Protein AF-A0AAN8M5K4-F1 (afdb_monomer)

Solvent-accessible surface area (backbone atoms only — not comparable to full-atom values): 14329 Å² total; per-residue (Å²): 143,81,85,79,82,79,80,82,79,87,78,84,84,83,78,88,73,85,78,83,78,88,77,76,94,71,88,79,76,88,76,85,74,83,75,76,79,80,74,77,74,78,72,74,84,74,79,72,77,77,83,71,78,80,74,86,64,84,78,75,85,53,80,65,65,63,52,57,58,62,68,70,51,86,75,81,79,60,97,80,73,71,79,94,66,76,87,80,66,75,55,76,84,70,57,82,75,74,76,78,82,82,70,53,70,66,59,54,52,50,57,47,52,54,50,50,54,52,49,53,52,57,47,50,60,51,50,54,55,48,51,56,51,50,52,54,47,52,53,49,53,50,50,50,51,52,46,54,50,48,49,57,57,68,62,60,69,83,80,79,83,53,70,67,58,67,73,72,49,58,74,76,58,58,74,73,60,77,94,70,95,56,62,71,64,56,65,71,67,57,77,83,69,79,78,72,77,75,79,83,80,85,89,87,131

Structure (mmCIF, N/CA/C/O backbone):
data_AF-A0AAN8M5K4-F1
#
_entry.id   AF-A0AAN8M5K4-F1
#
loop_
_atom_site.group_PDB
_atom_site.id
_atom_site.type_symbol
_atom_site.label_atom_id
_atom_site.label_alt_id
_atom_site.label_comp_id
_atom_site.label_asym_id
_atom_site.label_entity_id
_atom_site.label_seq_id
_atom_site.pdbx_PDB_ins_code
_atom_site.Cartn_x
_atom_site.Cartn_y
_atom_site.Cartn_z
_atom_site.occupancy
_atom_site.B_iso_or_equiv
_atom_site.auth_seq_id
_atom_site.auth_comp_id
_atom_site.auth_asym_id
_atom_site.auth_atom_id
_atom_site.pdbx_PDB_model_num
ATOM 1 N N . MET A 1 1 ? 40.111 -10.362 54.292 1.00 48.84 1 MET A N 1
ATOM 2 C CA . MET A 1 1 ? 40.137 -8.969 53.795 1.00 48.84 1 MET A CA 1
ATOM 3 C C . MET A 1 1 ? 40.563 -9.001 52.331 1.00 48.84 1 MET A C 1
ATOM 5 O O . MET A 1 1 ? 41.749 -8.963 52.048 1.00 48.84 1 MET A O 1
ATOM 9 N N . HIS A 1 2 ? 39.618 -9.208 51.413 1.00 49.00 2 HIS A N 1
ATOM 10 C CA . HIS A 1 2 ? 39.874 -9.267 49.970 1.00 49.00 2 HIS A CA 1
ATOM 11 C C . HIS A 1 2 ? 38.943 -8.242 49.320 1.00 49.00 2 HIS A C 1
ATOM 13 O O . HIS A 1 2 ? 37.745 -8.483 49.186 1.00 49.00 2 HIS A O 1
ATOM 19 N N . TRP A 1 3 ? 39.479 -7.062 49.016 1.00 48.56 3 TRP A N 1
ATOM 20 C CA . TRP A 1 3 ? 38.767 -6.020 48.286 1.00 48.56 3 TRP A CA 1
ATOM 21 C C . TRP A 1 3 ? 38.809 -6.375 46.798 1.00 48.56 3 TRP A C 1
ATOM 23 O O . TRP A 1 3 ? 39.866 -6.315 46.178 1.00 48.56 3 TRP A O 1
ATOM 33 N N . GLN A 1 4 ? 37.675 -6.790 46.229 1.00 60.62 4 GLN A N 1
ATOM 34 C CA . GLN A 1 4 ? 37.541 -6.922 44.779 1.00 60.62 4 GLN A CA 1
ATOM 35 C C . GLN A 1 4 ? 37.473 -5.523 44.157 1.00 60.62 4 GLN A C 1
ATOM 37 O O . GLN A 1 4 ? 36.561 -4.749 44.447 1.00 60.62 4 GLN A O 1
ATOM 42 N N . GLN A 1 5 ? 38.449 -5.214 43.299 1.00 62.31 5 GLN A N 1
ATOM 43 C CA . GLN A 1 5 ? 38.445 -4.060 42.403 1.00 62.31 5 GLN A CA 1
ATOM 44 C C . GLN A 1 5 ? 37.151 -4.047 41.566 1.00 62.31 5 GLN A C 1
ATOM 46 O O . GLN A 1 5 ? 36.919 -4.931 40.739 1.00 62.31 5 GLN A O 1
ATOM 51 N N . LEU A 1 6 ? 36.319 -3.022 41.754 1.00 63.03 6 LEU A N 1
ATOM 52 C CA . LEU A 1 6 ? 35.220 -2.699 40.844 1.00 63.03 6 LEU A CA 1
ATOM 53 C C . LEU A 1 6 ? 35.811 -2.229 39.505 1.00 63.03 6 LEU A C 1
ATOM 55 O O . LEU A 1 6 ? 36.673 -1.350 39.477 1.00 63.03 6 LEU A O 1
ATOM 59 N N . ARG A 1 7 ? 35.362 -2.821 38.391 1.00 71.25 7 ARG A N 1
ATOM 60 C CA . ARG A 1 7 ? 35.755 -2.377 37.044 1.00 71.25 7 ARG A CA 1
ATOM 61 C C . ARG A 1 7 ? 35.167 -0.985 36.756 1.00 71.25 7 ARG A C 1
ATOM 63 O O . ARG A 1 7 ? 33.997 -0.773 37.078 1.00 71.25 7 ARG A O 1
ATOM 70 N N . PRO A 1 8 ? 35.907 -0.072 36.105 1.00 67.50 8 PRO A N 1
ATOM 71 C CA . PRO A 1 8 ? 35.358 1.208 35.666 1.00 67.50 8 PRO A CA 1
ATOM 72 C C . PRO A 1 8 ? 34.309 1.019 34.559 1.00 67.50 8 PRO A C 1
ATOM 74 O O . PRO A 1 8 ? 34.497 0.206 33.650 1.00 67.50 8 PRO A O 1
ATOM 77 N N . CYS A 1 9 ? 33.212 1.777 34.633 1.00 66.94 9 CYS A N 1
ATOM 78 C CA . CYS A 1 9 ? 32.200 1.872 33.578 1.00 66.94 9 CYS A CA 1
ATOM 79 C C . CYS A 1 9 ? 32.806 2.416 32.269 1.00 66.94 9 CYS A C 1
ATOM 81 O O . CYS A 1 9 ? 33.633 3.326 32.329 1.00 66.94 9 CYS A O 1
ATOM 83 N N . PRO A 1 10 ? 32.377 1.936 31.087 1.00 66.81 10 PRO A N 1
ATOM 84 C CA . PRO A 1 10 ? 32.772 2.544 29.821 1.00 66.81 10 PRO A CA 1
ATOM 85 C C . PRO A 1 10 ? 32.087 3.906 29.632 1.00 66.81 10 PRO A C 1
ATOM 87 O O . PRO A 1 10 ? 30.874 4.035 29.815 1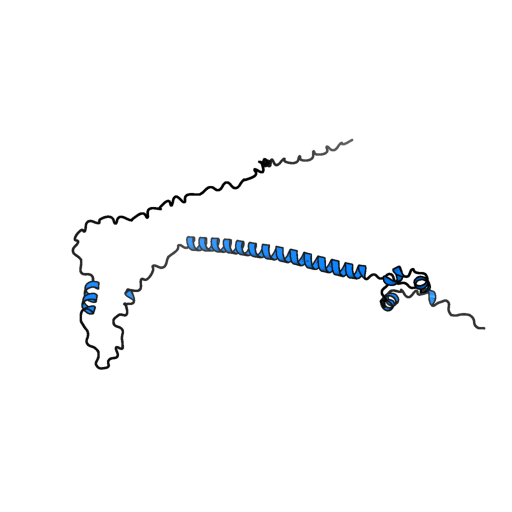.00 66.81 10 PRO A O 1
ATOM 90 N N . GLU A 1 11 ? 32.874 4.918 29.266 1.00 73.06 11 GLU A N 1
ATOM 91 C CA . GLU A 1 11 ? 32.392 6.271 28.978 1.00 73.06 11 GLU A CA 1
ATOM 92 C C . GLU A 1 11 ? 31.544 6.335 27.692 1.00 73.06 11 GLU A C 1
ATOM 94 O O . GLU A 1 11 ? 31.801 5.596 26.736 1.00 73.06 11 GLU A O 1
ATOM 99 N N . PRO A 1 12 ? 30.545 7.235 27.625 1.00 63.69 12 PRO A N 1
ATOM 100 C CA . PRO A 1 12 ? 29.750 7.439 26.423 1.00 63.69 12 PRO A CA 1
ATOM 101 C C . PRO A 1 12 ? 30.540 8.188 25.338 1.00 63.69 12 PRO A C 1
ATOM 103 O O . PRO A 1 12 ? 31.057 9.286 25.551 1.00 63.69 12 PRO A O 1
ATOM 106 N N . VAL A 1 13 ? 30.573 7.601 24.140 1.00 66.06 13 VAL A N 1
ATOM 107 C CA . VAL A 1 13 ? 31.146 8.189 22.923 1.00 66.06 13 VAL A CA 1
ATOM 108 C C . VAL A 1 13 ? 30.325 9.418 22.518 1.00 66.06 13 VAL A C 1
ATOM 110 O O . VAL A 1 13 ? 29.136 9.310 22.216 1.00 66.06 13 VAL A O 1
ATOM 113 N N . LYS A 1 14 ? 30.957 10.595 22.516 1.00 52.19 14 LYS A N 1
ATOM 114 C CA . LYS A 1 14 ? 30.367 11.853 22.042 1.00 52.19 14 LYS A CA 1
ATOM 115 C C . LYS A 1 14 ? 30.304 11.826 20.513 1.00 52.19 14 LYS A C 1
ATOM 117 O O . LYS A 1 14 ? 31.335 11.804 19.851 1.00 52.19 14 LYS A O 1
ATOM 122 N N . SER A 1 15 ? 29.098 11.794 19.953 1.00 49.00 15 SER A N 1
ATOM 123 C CA . SER A 1 15 ? 28.865 12.033 18.529 1.00 49.00 15 SER A CA 1
ATOM 124 C C . SER A 1 15 ? 28.723 13.536 18.292 1.00 49.00 15 SER A C 1
ATOM 126 O O . SER A 1 15 ? 27.709 14.127 18.668 1.00 49.00 15 SER A O 1
ATOM 128 N N . ASP A 1 16 ? 29.727 14.146 17.669 1.00 47.78 16 ASP A N 1
ATOM 129 C CA . ASP A 1 16 ? 29.679 15.537 17.224 1.00 47.78 16 ASP A CA 1
ATOM 130 C C . ASP A 1 16 ? 28.768 15.658 15.993 1.00 47.78 16 ASP A C 1
ATOM 132 O O . ASP A 1 16 ? 29.161 15.377 14.861 1.00 47.78 16 ASP A O 1
ATOM 136 N N . THR A 1 17 ? 27.520 16.075 16.203 1.00 61.78 17 THR A N 1
ATOM 137 C CA . THR A 1 17 ? 26.676 16.616 15.131 1.00 61.78 17 THR A CA 1
ATOM 138 C C . THR A 1 17 ? 26.880 18.130 15.068 1.00 61.78 17 THR A C 1
ATOM 140 O O . THR A 1 17 ? 26.622 18.799 16.074 1.00 61.78 17 THR A O 1
ATOM 143 N N . PRO A 1 18 ? 27.297 18.718 13.932 1.00 56.28 18 PRO A N 1
ATOM 144 C CA . PRO A 1 18 ? 27.331 20.166 13.808 1.00 56.28 18 PRO A CA 1
ATO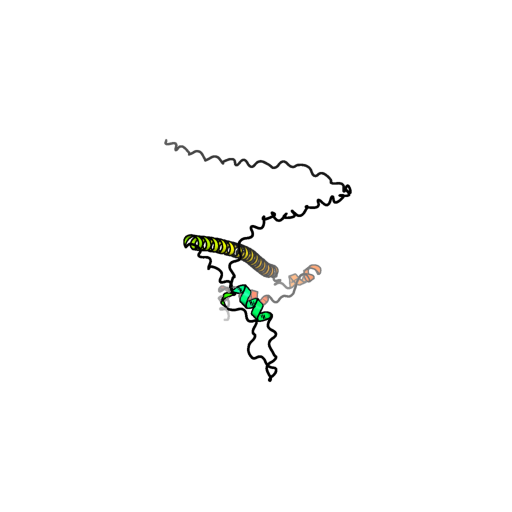M 145 C C . PRO A 1 18 ? 25.900 20.720 13.790 1.00 56.28 18 PRO A C 1
ATOM 147 O O . PRO A 1 18 ? 25.097 20.413 12.913 1.00 56.28 18 PRO A O 1
ATOM 150 N N . VAL A 1 19 ? 25.609 21.542 14.796 1.00 51.19 19 VAL A N 1
ATOM 151 C CA . VAL A 1 19 ? 24.419 22.387 14.923 1.00 51.19 19 VAL A CA 1
ATOM 152 C C . VAL A 1 19 ? 24.317 23.305 13.700 1.00 51.19 19 VAL A C 1
ATOM 154 O O . VAL A 1 19 ? 25.179 24.162 13.486 1.00 51.19 19 VAL A O 1
ATOM 157 N N . GLU A 1 20 ? 23.257 23.135 12.904 1.00 46.03 20 GLU A N 1
ATOM 158 C CA . GLU A 1 20 ? 22.861 24.105 11.882 1.00 46.03 20 GLU A CA 1
ATOM 159 C C . GLU A 1 20 ? 22.528 25.437 12.558 1.00 46.03 20 GLU A C 1
ATOM 161 O O . GLU A 1 20 ? 21.633 25.550 13.397 1.00 46.03 20 GLU A O 1
ATOM 166 N N . LYS A 1 21 ? 23.292 26.463 12.188 1.00 52.03 21 LYS A N 1
ATOM 167 C CA . LYS A 1 21 ? 23.077 27.837 12.618 1.00 52.03 21 LYS A CA 1
ATOM 168 C C . LYS A 1 21 ? 21.831 28.374 11.923 1.00 52.03 21 LYS A C 1
ATOM 170 O O . LYS A 1 21 ? 21.792 28.501 10.703 1.00 52.03 21 LYS A O 1
ATOM 175 N N . SER A 1 22 ? 20.845 28.738 12.733 1.00 55.06 22 SER A N 1
ATOM 176 C CA . SER A 1 22 ? 19.714 29.577 12.361 1.00 55.06 22 SER A CA 1
ATOM 177 C C . SER A 1 22 ? 20.188 30.854 11.662 1.00 55.06 22 SER A C 1
ATOM 179 O O . SER A 1 22 ? 20.896 31.662 12.268 1.00 55.06 22 SER A O 1
ATOM 181 N N . LEU A 1 23 ? 19.749 31.072 10.425 1.00 52.16 23 LEU A N 1
ATOM 182 C CA . LEU A 1 23 ? 19.822 32.372 9.769 1.00 52.16 23 LEU A CA 1
ATOM 183 C C . LEU A 1 23 ? 18.408 32.835 9.414 1.00 52.16 23 LEU A C 1
ATOM 185 O O . LEU A 1 23 ? 17.763 32.295 8.525 1.00 52.16 23 LEU A O 1
ATOM 189 N N . GLY A 1 24 ? 17.960 33.828 10.184 1.00 42.81 24 GLY A N 1
ATOM 190 C CA . GLY A 1 24 ? 17.176 34.983 9.753 1.00 42.81 24 GLY A CA 1
ATOM 191 C C . GLY A 1 24 ? 16.014 34.769 8.786 1.00 42.81 24 GLY A C 1
ATOM 192 O O . GLY A 1 24 ? 16.191 34.724 7.573 1.00 42.81 24 GLY A O 1
ATOM 193 N N . THR A 1 25 ? 14.801 34.845 9.328 1.00 57.94 25 THR A N 1
ATOM 194 C CA . THR A 1 25 ? 13.600 35.246 8.591 1.00 57.94 25 THR A CA 1
ATOM 195 C C . THR A 1 25 ? 13.796 36.666 8.047 1.00 57.94 25 THR A C 1
ATOM 197 O O . THR A 1 25 ? 13.695 37.639 8.792 1.00 57.94 25 THR A O 1
ATOM 200 N N . VAL A 1 26 ? 14.080 36.798 6.751 1.00 50.44 26 VAL A N 1
ATOM 201 C CA . VAL A 1 26 ? 14.049 38.084 6.043 1.00 50.44 26 VAL A CA 1
ATOM 202 C C . VAL A 1 26 ? 12.682 38.226 5.378 1.00 50.44 26 VAL A C 1
ATOM 204 O O . VAL A 1 26 ? 12.307 37.429 4.519 1.00 50.44 26 VAL A O 1
ATOM 207 N N . LEU A 1 27 ? 11.931 39.245 5.803 1.00 55.53 27 LEU A N 1
ATOM 208 C CA . LEU A 1 27 ? 10.712 39.722 5.152 1.00 55.53 27 LEU A CA 1
ATOM 209 C C . LEU A 1 27 ? 11.010 40.036 3.675 1.00 55.53 27 LEU A C 1
ATOM 211 O O . LEU A 1 27 ? 11.741 40.977 3.371 1.00 55.53 27 LEU A O 1
ATOM 215 N N . PHE A 1 28 ? 10.425 39.270 2.756 1.00 38.38 28 PHE A N 1
ATOM 216 C CA . PHE A 1 28 ? 10.506 39.539 1.323 1.00 38.38 28 PHE A CA 1
ATOM 217 C C . PHE A 1 28 ? 9.343 40.452 0.917 1.00 38.38 28 PHE A C 1
ATOM 219 O O . PHE A 1 28 ? 8.201 40.006 0.797 1.00 38.38 28 PHE A O 1
ATOM 226 N N . GLN A 1 29 ? 9.621 41.746 0.734 1.00 58.06 29 GLN A N 1
ATOM 227 C CA . GLN A 1 29 ? 8.707 42.644 0.025 1.00 58.06 29 GLN A CA 1
ATOM 228 C C . GLN A 1 29 ? 8.654 42.260 -1.468 1.00 58.06 29 GLN A C 1
ATOM 230 O O . GLN A 1 29 ? 9.697 41.968 -2.059 1.00 58.06 29 GLN A O 1
ATOM 235 N N . PRO A 1 30 ? 7.472 42.278 -2.114 1.00 51.09 30 PRO A N 1
ATOM 236 C CA . PRO A 1 30 ? 7.331 41.923 -3.520 1.00 51.09 30 PRO A CA 1
ATOM 237 C C . PRO A 1 30 ? 7.707 43.106 -4.424 1.00 51.09 30 PRO A C 1
ATOM 239 O O . PRO A 1 30 ? 6.854 43.859 -4.896 1.00 51.09 30 PRO A O 1
ATOM 242 N N . CYS A 1 31 ? 8.998 43.253 -4.713 1.00 39.41 31 CYS A N 1
ATOM 243 C CA . CYS A 1 31 ? 9.461 44.140 -5.776 1.00 39.41 31 CYS A CA 1
ATOM 244 C C . CYS A 1 31 ? 9.166 43.486 -7.132 1.00 39.41 31 CYS A C 1
ATOM 246 O O . CYS A 1 31 ? 9.714 42.435 -7.469 1.00 39.41 31 CYS A O 1
ATOM 248 N N . HIS A 1 32 ? 8.281 44.108 -7.908 1.00 49.47 32 HIS A N 1
ATOM 249 C CA . HIS A 1 32 ? 7.989 43.733 -9.286 1.00 49.47 32 HIS A CA 1
ATOM 250 C C . HIS A 1 32 ? 9.243 43.910 -10.152 1.00 49.47 32 HIS A C 1
ATOM 252 O O . HIS A 1 32 ? 9.532 44.997 -10.646 1.00 49.47 32 HIS A O 1
ATOM 258 N N . ILE A 1 33 ? 9.986 42.823 -10.353 1.00 42.91 33 ILE A N 1
ATOM 259 C CA . ILE A 1 33 ? 11.021 42.749 -11.379 1.00 42.91 33 ILE A CA 1
ATOM 260 C C . ILE A 1 33 ? 10.330 42.337 -12.674 1.00 42.91 33 ILE A C 1
ATOM 262 O O . ILE A 1 33 ? 9.945 41.184 -12.869 1.00 42.91 33 ILE A O 1
ATOM 266 N N . ILE A 1 34 ? 10.175 43.304 -13.575 1.00 51.75 34 ILE A N 1
ATOM 267 C CA . ILE A 1 34 ? 9.824 43.055 -14.969 1.00 51.75 34 ILE A CA 1
ATOM 268 C C . ILE A 1 34 ? 11.010 42.307 -15.583 1.00 51.75 34 ILE A C 1
ATOM 270 O O . ILE A 1 34 ? 11.992 42.903 -16.027 1.00 51.75 34 ILE A O 1
ATOM 274 N N . VAL A 1 35 ? 10.947 40.975 -15.579 1.00 44.44 35 VAL A N 1
ATOM 275 C CA . VAL A 1 35 ? 11.906 40.144 -16.305 1.00 44.44 35 VAL A CA 1
ATOM 276 C C . VAL A 1 35 ? 11.613 40.338 -17.786 1.00 44.44 35 VAL A C 1
ATOM 278 O O . VAL A 1 35 ? 10.743 39.687 -18.367 1.00 44.44 35 VAL A O 1
ATOM 281 N N . THR A 1 36 ? 12.348 41.249 -18.423 1.00 52.47 36 THR A N 1
ATOM 282 C CA . THR A 1 36 ? 12.464 41.231 -19.878 1.00 52.47 36 THR A CA 1
ATOM 283 C C . THR A 1 36 ? 13.058 39.879 -20.248 1.00 52.47 36 THR A C 1
ATOM 285 O O . THR A 1 36 ? 14.218 39.563 -19.987 1.00 52.47 36 THR A O 1
ATOM 288 N N . ARG A 1 37 ? 12.199 39.021 -20.797 1.00 45.09 37 ARG A N 1
ATOM 289 C CA . ARG A 1 37 ? 12.525 37.683 -21.268 1.00 45.09 37 ARG A CA 1
ATOM 290 C C . ARG A 1 37 ? 13.491 37.829 -22.442 1.00 45.09 37 ARG A C 1
ATOM 292 O O . ARG A 1 37 ? 13.073 37.825 -23.599 1.00 45.09 37 ARG A O 1
ATOM 299 N N . ARG A 1 38 ? 14.791 37.984 -22.162 1.00 52.69 38 ARG A N 1
ATOM 300 C CA . ARG A 1 38 ? 15.851 37.828 -23.161 1.00 52.69 38 ARG A CA 1
ATOM 301 C C . ARG A 1 38 ? 15.798 36.380 -23.619 1.00 52.69 38 ARG A C 1
ATOM 303 O O . ARG A 1 38 ? 16.352 35.479 -23.002 1.00 52.69 38 ARG A O 1
ATOM 310 N N . LYS A 1 39 ? 15.033 36.173 -24.686 1.00 52.84 39 LYS A N 1
ATOM 311 C CA . LYS A 1 39 ? 14.924 34.939 -25.447 1.00 52.84 39 LYS A CA 1
ATOM 312 C C . LYS A 1 39 ? 16.319 34.644 -25.983 1.00 52.84 39 LYS A C 1
ATOM 314 O O . LYS A 1 39 ? 16.691 35.138 -27.044 1.00 52.84 39 LYS A O 1
ATOM 319 N N . THR A 1 40 ? 17.104 33.882 -25.230 1.00 53.53 40 THR A N 1
ATOM 320 C CA . THR A 1 40 ? 18.297 33.230 -25.750 1.00 53.53 40 THR A CA 1
ATOM 321 C C . THR A 1 40 ? 17.810 32.311 -26.864 1.00 53.53 40 THR A C 1
ATOM 323 O O . THR A 1 40 ? 17.244 31.243 -26.641 1.00 53.53 40 THR A O 1
ATOM 326 N N . ARG A 1 41 ? 17.911 32.796 -28.108 1.00 52.69 41 ARG A N 1
ATOM 327 C CA . ARG A 1 41 ? 17.764 31.951 -29.287 1.00 52.69 41 ARG A CA 1
ATOM 328 C C . ARG A 1 41 ? 18.913 30.959 -29.203 1.00 52.69 41 ARG A C 1
ATOM 330 O O . ARG A 1 41 ? 20.045 31.307 -29.518 1.00 52.69 41 ARG A O 1
ATOM 337 N N . LEU A 1 42 ? 18.622 29.744 -28.751 1.00 53.84 42 LEU A N 1
ATOM 338 C CA . LEU A 1 42 ? 19.441 28.592 -29.089 1.00 53.84 42 LEU A CA 1
ATOM 339 C C . LEU A 1 42 ? 19.470 28.557 -30.615 1.00 53.84 42 LEU A C 1
ATOM 341 O O . LEU A 1 42 ? 18.460 28.269 -31.259 1.00 53.84 42 LEU A O 1
ATOM 345 N N . VAL A 1 43 ? 20.590 28.993 -31.187 1.00 61.06 43 VAL A N 1
ATOM 346 C CA . VAL A 1 43 ? 20.827 28.908 -32.621 1.00 61.06 43 VAL A CA 1
ATOM 347 C C . VAL A 1 43 ? 20.843 27.413 -32.927 1.00 61.06 43 VAL A C 1
ATOM 349 O O . VAL A 1 43 ? 21.674 26.703 -32.356 1.00 61.06 43 VAL A O 1
ATOM 352 N N . PRO A 1 44 ? 19.914 26.892 -33.745 1.00 52.59 44 PRO A N 1
ATOM 353 C CA . PRO A 1 44 ? 19.986 25.499 -34.132 1.00 52.59 44 PRO A CA 1
ATOM 354 C C . PRO A 1 44 ? 21.312 25.320 -34.863 1.00 52.59 44 PRO A C 1
ATOM 356 O O . PRO A 1 44 ? 21.597 26.046 -35.818 1.00 52.59 44 PRO A O 1
ATOM 359 N N . TYR A 1 45 ? 22.139 24.395 -34.379 1.00 55.09 45 TYR A N 1
ATOM 360 C CA . TYR A 1 45 ? 23.355 23.975 -35.059 1.00 55.09 45 TYR A CA 1
ATOM 361 C C . TYR A 1 45 ? 22.942 23.467 -36.445 1.00 55.09 45 TYR A C 1
ATOM 363 O O . TYR A 1 45 ? 22.469 22.341 -36.602 1.00 55.09 45 TYR A O 1
ATOM 371 N N . GLN A 1 46 ? 23.019 24.344 -37.447 1.00 57.81 46 GLN A N 1
ATOM 372 C CA . GLN A 1 46 ? 22.843 23.959 -38.833 1.00 57.81 46 GLN A CA 1
ATOM 373 C C . GLN A 1 46 ? 24.044 23.097 -39.177 1.00 57.81 46 GLN A C 1
ATOM 375 O O . GLN A 1 46 ? 25.161 23.589 -39.341 1.00 57.81 46 GLN A O 1
ATOM 380 N N . TRP A 1 47 ? 23.798 21.796 -39.269 1.00 48.88 47 TRP A N 1
ATOM 381 C CA . TRP A 1 47 ? 24.699 20.864 -39.912 1.00 48.88 47 TRP A CA 1
ATOM 382 C C . TRP A 1 47 ? 24.966 21.383 -41.324 1.00 48.88 47 TRP A C 1
ATOM 384 O O . TRP A 1 47 ? 24.124 21.253 -42.210 1.00 48.88 47 TRP A O 1
ATOM 394 N N . ARG A 1 48 ? 26.125 22.016 -41.535 1.00 56.53 48 ARG A N 1
ATOM 395 C CA . ARG A 1 48 ? 26.632 22.239 -42.886 1.00 56.53 48 ARG A CA 1
ATOM 396 C C . ARG A 1 48 ? 26.971 20.852 -43.428 1.00 56.53 48 ARG A C 1
ATOM 398 O O . ARG A 1 48 ? 27.848 20.203 -42.855 1.00 56.53 48 ARG A O 1
ATOM 405 N N . PRO A 1 49 ? 26.300 20.365 -44.483 1.00 50.62 49 PRO A N 1
ATOM 406 C CA . PRO A 1 49 ? 26.724 19.131 -45.109 1.00 50.62 49 PRO A CA 1
ATOM 407 C C . PRO A 1 49 ? 28.139 19.359 -45.640 1.00 50.62 49 PRO A C 1
ATOM 409 O O . PRO A 1 49 ? 28.395 20.294 -46.403 1.00 50.62 49 PRO A O 1
ATOM 412 N N . PHE A 1 50 ? 29.070 18.534 -45.174 1.00 48.56 50 PHE A N 1
ATOM 413 C CA . PHE A 1 50 ? 30.423 18.463 -45.701 1.00 48.56 50 PHE A CA 1
ATOM 414 C C . PHE A 1 50 ? 30.305 18.285 -47.222 1.00 48.56 50 PHE A C 1
ATOM 416 O O . PHE A 1 50 ? 29.669 17.331 -47.674 1.00 48.56 50 PHE A O 1
ATOM 423 N N . ARG A 1 51 ? 30.837 19.223 -48.025 1.00 52.03 51 ARG A N 1
ATOM 424 C CA . ARG A 1 51 ? 30.884 19.063 -49.486 1.00 52.03 51 ARG A CA 1
ATOM 425 C C . ARG A 1 51 ? 31.777 17.866 -49.778 1.00 52.03 51 ARG A C 1
ATOM 427 O O . ARG A 1 51 ? 32.994 17.991 -49.841 1.00 52.03 51 ARG A O 1
ATOM 434 N N . THR A 1 52 ? 31.178 16.699 -49.958 1.00 54.81 52 THR A N 1
ATOM 435 C CA . THR A 1 52 ? 31.868 15.570 -50.564 1.00 54.81 52 THR A CA 1
ATOM 436 C C . THR A 1 52 ? 32.126 15.945 -52.016 1.00 54.81 52 THR A C 1
ATOM 438 O O . THR A 1 52 ? 31.181 16.071 -52.797 1.00 54.81 52 THR A O 1
ATOM 441 N N . ALA A 1 53 ? 33.391 16.160 -52.372 1.00 56.50 53 ALA A N 1
ATOM 442 C CA . ALA A 1 53 ? 33.805 16.194 -53.765 1.00 56.50 53 ALA A CA 1
ATOM 443 C C . ALA A 1 53 ? 33.284 14.915 -54.437 1.00 56.50 53 ALA A C 1
ATOM 445 O O . ALA A 1 53 ? 33.585 13.804 -53.991 1.00 56.50 53 ALA A O 1
ATOM 446 N N . GLN A 1 54 ? 32.434 15.068 -55.454 1.00 53.50 54 GLN A N 1
ATOM 447 C CA . GLN A 1 54 ? 31.937 13.933 -56.217 1.00 53.50 54 GLN A CA 1
ATOM 448 C C . GLN A 1 54 ? 33.096 13.352 -57.021 1.00 53.50 54 GLN A C 1
ATOM 450 O O . GLN A 1 54 ? 33.442 13.832 -58.096 1.00 53.50 54 GLN A O 1
ATOM 455 N N . ILE A 1 55 ? 33.708 12.301 -56.486 1.00 50.06 55 ILE A N 1
ATOM 456 C CA . ILE A 1 55 ? 34.515 11.401 -57.295 1.00 50.06 55 ILE A CA 1
ATOM 457 C C . ILE A 1 55 ? 33.521 10.689 -58.214 1.00 50.06 55 ILE A C 1
ATOM 459 O O . ILE A 1 55 ? 32.746 9.849 -57.750 1.00 50.06 55 ILE A O 1
ATOM 463 N N . ASN A 1 56 ? 33.534 11.035 -59.503 1.00 61.09 56 ASN A N 1
ATOM 464 C CA . ASN A 1 56 ? 32.858 10.287 -60.560 1.00 61.09 56 ASN A CA 1
ATOM 465 C C . ASN A 1 56 ? 33.471 8.884 -60.639 1.00 61.09 56 ASN A C 1
ATOM 467 O O . ASN A 1 56 ? 34.369 8.613 -61.431 1.00 61.09 56 ASN A O 1
ATOM 471 N N . ARG A 1 57 ? 33.019 7.982 -59.766 1.00 56.25 57 ARG A N 1
ATOM 472 C CA . ARG A 1 57 ? 33.307 6.556 -59.887 1.00 56.25 57 ARG A CA 1
ATOM 473 C C . ARG A 1 57 ? 32.307 5.979 -60.886 1.00 56.25 57 ARG A C 1
ATOM 475 O O . ARG A 1 57 ? 31.107 6.193 -60.700 1.00 56.25 57 ARG A O 1
ATOM 482 N N . PRO A 1 58 ? 32.751 5.251 -61.924 1.00 52.72 58 PRO A N 1
ATOM 483 C CA . PRO A 1 58 ? 31.835 4.636 -62.871 1.00 52.72 58 PRO A CA 1
ATOM 484 C C . PRO A 1 58 ? 30.883 3.707 -62.113 1.00 52.72 58 PRO A C 1
ATOM 486 O O . PRO A 1 58 ? 31.296 2.768 -61.428 1.00 52.72 58 PRO A O 1
ATOM 489 N N . LYS A 1 59 ? 29.590 4.018 -62.196 1.00 50.50 59 LYS A N 1
ATOM 490 C CA . LYS A 1 59 ? 28.519 3.280 -61.534 1.00 50.50 59 LYS A CA 1
ATOM 491 C C . LYS A 1 59 ? 28.475 1.874 -62.141 1.00 50.50 59 LYS A C 1
ATOM 493 O O . LYS A 1 59 ? 28.034 1.692 -63.274 1.00 50.50 59 LYS A O 1
ATOM 498 N N . LYS A 1 60 ? 28.946 0.859 -61.409 1.00 54.88 60 LYS A N 1
ATOM 499 C CA . LYS A 1 60 ? 28.663 -0.541 -61.758 1.00 54.88 60 LYS A CA 1
ATOM 500 C C . LYS A 1 60 ? 27.147 -0.708 -61.680 1.00 54.88 60 LYS A C 1
ATOM 502 O O . LYS A 1 60 ? 26.584 -0.566 -60.599 1.00 54.88 60 LYS A O 1
ATOM 507 N N . ARG A 1 61 ? 26.509 -0.960 -62.827 1.00 48.78 61 ARG A N 1
ATOM 508 C CA . ARG A 1 61 ? 25.056 -1.136 -62.985 1.00 48.78 61 ARG A CA 1
ATOM 509 C C . ARG A 1 61 ? 24.535 -2.086 -61.905 1.00 48.78 61 ARG A C 1
ATOM 511 O O . ARG A 1 61 ? 24.756 -3.294 -61.979 1.00 48.78 61 ARG A O 1
ATOM 518 N N . THR A 1 62 ? 23.876 -1.553 -60.881 1.00 52.34 62 THR A N 1
ATOM 519 C CA . THR A 1 62 ? 23.193 -2.380 -59.889 1.00 52.34 62 THR A CA 1
ATOM 520 C C . THR A 1 62 ? 21.863 -2.829 -60.480 1.00 52.34 62 THR A C 1
ATOM 522 O O . THR A 1 62 ? 21.162 -2.067 -61.145 1.00 52.34 62 THR A O 1
ATOM 525 N N . ARG A 1 63 ? 21.483 -4.083 -60.218 1.00 52.00 63 ARG A N 1
ATOM 526 C CA . ARG A 1 63 ? 20.230 -4.728 -60.667 1.00 52.00 63 ARG A CA 1
ATOM 527 C C . ARG A 1 63 ? 18.942 -3.970 -60.273 1.00 52.00 63 ARG A C 1
ATOM 529 O O . ARG A 1 63 ? 17.855 -4.358 -60.678 1.00 52.00 63 ARG A O 1
ATOM 536 N N . SER A 1 64 ? 19.046 -2.900 -59.487 1.00 52.34 64 SER A N 1
ATOM 537 C CA . SER A 1 64 ? 17.959 -1.978 -59.153 1.00 52.34 64 SER A CA 1
ATOM 538 C C . SER A 1 64 ? 17.518 -1.112 -60.342 1.00 52.34 64 SER A C 1
ATOM 540 O O . SER A 1 64 ? 16.325 -0.878 -60.500 1.00 52.34 64 SER A O 1
ATOM 542 N N . GLU A 1 65 ? 18.437 -0.710 -61.229 1.00 54.84 65 GLU A N 1
ATOM 543 C CA . GLU A 1 65 ? 18.122 0.143 -62.393 1.00 54.84 65 GLU A CA 1
ATOM 544 C C . GLU A 1 65 ? 17.286 -0.597 -63.454 1.00 54.84 65 GLU A C 1
ATOM 546 O O . GLU A 1 65 ? 16.565 0.022 -64.235 1.00 54.84 65 GLU A O 1
ATOM 551 N N . SER A 1 66 ? 17.337 -1.934 -63.483 1.00 54.31 66 SER A N 1
ATOM 552 C CA . SER A 1 66 ? 16.487 -2.729 -64.375 1.00 54.31 66 SER A CA 1
ATOM 553 C C . SER A 1 66 ? 15.051 -2.875 -63.869 1.00 54.31 66 SER A C 1
ATOM 555 O O . SER A 1 66 ? 14.170 -3.135 -64.680 1.00 54.31 66 SER A O 1
ATOM 557 N N . ASN A 1 67 ? 14.787 -2.676 -62.572 1.00 56.22 67 ASN A N 1
ATOM 558 C CA . ASN A 1 67 ? 13.431 -2.758 -62.022 1.00 56.22 67 ASN A CA 1
ATOM 559 C C . ASN A 1 67 ? 12.640 -1.457 -62.238 1.00 56.22 67 ASN A C 1
ATOM 561 O O . ASN A 1 67 ? 11.453 -1.501 -62.542 1.00 56.22 67 ASN A O 1
ATOM 565 N N . GLU A 1 68 ? 13.303 -0.300 -62.169 1.00 59.00 68 GLU A N 1
ATOM 566 C CA . GLU A 1 68 ? 12.671 0.989 -62.490 1.00 59.00 68 GLU A CA 1
ATOM 567 C C . GLU A 1 68 ? 12.250 1.052 -63.964 1.00 59.00 68 GLU A C 1
ATOM 569 O O . GLU A 1 68 ? 11.139 1.476 -64.278 1.00 59.00 68 GLU A O 1
ATOM 574 N N . LYS A 1 69 ? 13.064 0.494 -64.871 1.00 57.28 69 LYS A N 1
ATOM 575 C CA . LYS A 1 69 ? 12.704 0.371 -66.293 1.00 57.28 69 LYS A CA 1
ATOM 576 C C . LYS A 1 69 ? 11.487 -0.533 -66.549 1.00 57.28 69 LYS A C 1
ATOM 578 O O . LYS A 1 69 ? 10.799 -0.320 -67.538 1.00 57.28 69 LYS A O 1
ATOM 583 N N . LEU A 1 70 ? 11.168 -1.486 -65.664 1.00 57.62 70 LEU A N 1
ATOM 584 C CA . LEU A 1 70 ? 9.947 -2.310 -65.748 1.00 57.62 70 LEU A CA 1
ATOM 585 C C . LEU A 1 70 ? 8.693 -1.594 -65.213 1.00 57.62 70 LEU A C 1
ATOM 587 O O . LEU A 1 70 ? 7.574 -2.025 -65.496 1.00 57.62 70 LEU A O 1
ATOM 591 N N . ALA A 1 71 ? 8.859 -0.513 -64.445 1.00 59.00 71 ALA A N 1
ATOM 592 C CA . ALA A 1 71 ? 7.757 0.338 -63.995 1.00 59.00 71 ALA A CA 1
ATOM 593 C C . ALA A 1 71 ? 7.350 1.378 -65.056 1.00 59.00 71 ALA A C 1
ATOM 595 O O . ALA A 1 71 ? 6.187 1.766 -65.104 1.00 59.00 71 ALA A O 1
ATOM 596 N N . LEU A 1 72 ? 8.290 1.779 -65.922 1.00 60.19 72 LEU A N 1
ATOM 597 C CA . LEU A 1 72 ? 8.077 2.710 -67.040 1.00 60.19 72 LEU A CA 1
ATOM 598 C C . LEU A 1 72 ? 7.386 2.085 -68.259 1.00 60.19 72 LEU A C 1
ATOM 600 O O . LEU A 1 72 ? 6.915 2.824 -69.116 1.00 60.19 72 LEU A O 1
ATOM 604 N N . ILE A 1 73 ? 7.317 0.754 -68.360 1.00 69.00 73 ILE A N 1
ATOM 605 C CA . ILE A 1 73 ? 6.548 0.095 -69.421 1.00 69.00 73 ILE A CA 1
ATOM 606 C C . ILE A 1 73 ? 5.064 0.185 -69.033 1.00 69.00 73 ILE A C 1
ATOM 608 O O . ILE A 1 73 ? 4.665 -0.452 -68.050 1.00 69.00 73 ILE A O 1
ATOM 612 N N . PRO A 1 74 ? 4.223 0.946 -69.760 1.00 70.31 74 PRO A N 1
ATOM 613 C CA . PRO A 1 74 ? 2.789 0.940 -69.514 1.00 70.31 74 PRO A CA 1
ATOM 614 C C . PRO A 1 74 ? 2.254 -0.457 -69.844 1.00 70.31 74 PRO A C 1
ATOM 616 O O . PRO A 1 74 ? 2.326 -0.913 -70.982 1.00 70.31 74 PRO A O 1
ATOM 619 N N . LEU A 1 75 ? 1.747 -1.172 -68.837 1.00 70.19 75 LEU A N 1
ATOM 620 C CA . LEU A 1 75 ? 1.093 -2.457 -69.073 1.00 70.19 75 LEU A CA 1
ATOM 621 C C . LEU A 1 75 ? -0.383 -2.243 -69.385 1.00 70.19 75 LEU A C 1
ATOM 623 O O . LEU A 1 75 ? -1.072 -1.487 -68.700 1.00 70.19 75 LEU A O 1
ATOM 627 N N . GLY A 1 76 ? -0.863 -2.957 -70.401 1.00 73.81 76 GLY A N 1
ATOM 628 C CA . GLY A 1 76 ? -2.277 -3.001 -70.745 1.00 73.81 76 GLY A CA 1
ATOM 629 C C . GLY A 1 76 ? -3.127 -3.568 -69.606 1.00 73.81 76 GLY A C 1
ATOM 630 O O . GLY A 1 76 ? -2.683 -4.414 -68.823 1.00 73.81 76 GLY A O 1
ATOM 631 N N . LYS A 1 77 ? -4.374 -3.103 -69.515 1.00 78.25 77 LYS A N 1
ATOM 632 C CA . LYS A 1 77 ? -5.360 -3.647 -68.576 1.00 78.25 77 LYS A CA 1
ATOM 633 C C . LYS A 1 77 ? -5.773 -5.049 -69.057 1.00 78.25 77 LYS A C 1
ATOM 635 O O . LYS A 1 77 ? -6.030 -5.213 -70.250 1.00 78.25 77 LYS A O 1
ATOM 640 N N . PRO A 1 78 ? -5.854 -6.063 -68.177 1.00 81.44 78 PRO A N 1
ATOM 641 C CA . PRO A 1 78 ? -6.348 -7.377 -68.575 1.00 81.44 78 PRO A CA 1
ATOM 642 C C . PRO A 1 78 ? -7.805 -7.279 -69.039 1.00 81.44 78 PRO A C 1
ATOM 644 O O . PRO A 1 78 ? -8.572 -6.467 -68.518 1.00 81.44 78 PRO A O 1
ATOM 647 N N . LYS A 1 79 ? -8.202 -8.150 -69.975 1.00 73.75 79 LYS A N 1
ATOM 648 C CA . LYS A 1 79 ? -9.542 -8.155 -70.594 1.00 73.75 79 LYS A CA 1
ATOM 649 C C . LYS A 1 79 ? -10.687 -8.268 -69.573 1.00 73.75 79 LYS A C 1
ATOM 651 O O . LYS A 1 79 ? -11.762 -7.736 -69.809 1.00 73.75 79 LYS A O 1
ATOM 656 N N . SER A 1 80 ? -10.444 -8.906 -68.425 1.00 77.56 80 SER A N 1
ATOM 657 C CA . SER A 1 80 ? -11.409 -9.061 -67.324 1.00 77.56 80 SER A CA 1
ATOM 658 C C . SER A 1 80 ? -11.436 -7.894 -66.325 1.00 77.56 80 SER A C 1
ATOM 660 O O . SER A 1 80 ? -12.210 -7.927 -65.371 1.00 77.56 80 SER A O 1
ATOM 662 N N . GLY A 1 81 ? -10.557 -6.895 -66.465 1.00 79.69 81 GLY A N 1
ATOM 663 C CA . GLY A 1 81 ? -10.442 -5.747 -65.556 1.00 79.69 81 GLY A CA 1
ATOM 664 C C . GLY A 1 81 ? -9.954 -6.068 -64.135 1.00 79.69 81 GLY A C 1
ATOM 665 O O . GLY A 1 81 ? -9.618 -5.147 -63.393 1.00 79.69 81 GLY A O 1
ATOM 666 N N . ARG A 1 82 ? -9.863 -7.348 -63.750 1.00 77.75 82 ARG A N 1
ATOM 667 C CA . ARG A 1 82 ? -9.471 -7.788 -62.406 1.00 77.75 82 ARG A CA 1
ATOM 668 C C . ARG A 1 82 ? -8.050 -8.350 -62.417 1.00 77.75 82 ARG A C 1
ATOM 670 O O . ARG A 1 82 ? -7.787 -9.410 -62.982 1.00 77.75 82 ARG A O 1
ATOM 677 N N . VAL A 1 83 ? -7.127 -7.630 -61.784 1.00 77.50 83 VAL A N 1
ATOM 678 C CA . VAL A 1 83 ? -5.731 -8.054 -61.615 1.00 77.50 83 VAL A CA 1
ATOM 679 C C . VAL A 1 83 ? -5.643 -8.943 -60.376 1.00 77.50 83 VAL A C 1
ATOM 681 O O . VAL A 1 83 ? -5.888 -8.489 -59.266 1.00 77.50 83 VAL A O 1
ATOM 684 N N . TRP A 1 84 ? -5.312 -10.220 -60.558 1.00 75.06 84 TRP A N 1
ATOM 685 C CA . TRP A 1 84 ? -5.294 -11.198 -59.462 1.00 75.06 84 TRP A CA 1
ATOM 686 C C . TRP A 1 84 ? -4.026 -11.162 -58.584 1.00 75.06 84 TRP A C 1
ATOM 688 O O . TRP A 1 84 ? -3.979 -11.817 -57.546 1.00 75.06 84 TRP A O 1
ATOM 698 N N . LYS A 1 85 ? -2.984 -10.425 -58.996 1.00 74.75 85 LYS A N 1
ATOM 699 C CA . LYS A 1 85 ? -1.692 -10.296 -58.298 1.00 74.75 85 LYS A CA 1
ATOM 700 C C . LYS A 1 85 ? -1.188 -8.856 -58.338 1.00 74.75 85 LYS A C 1
ATOM 702 O O . LYS A 1 85 ? -0.972 -8.312 -59.419 1.00 74.75 85 LYS A O 1
ATOM 707 N N . ASP A 1 86 ? -0.904 -8.280 -57.175 1.00 73.44 86 ASP A N 1
ATOM 708 C CA . ASP A 1 86 ? -0.290 -6.954 -57.086 1.00 73.44 86 ASP A CA 1
ATOM 709 C C . ASP A 1 86 ? 1.171 -7.005 -57.537 1.00 73.44 86 ASP A C 1
ATOM 711 O O . ASP A 1 86 ? 2.016 -7.644 -56.905 1.00 73.44 86 ASP A O 1
ATOM 715 N N . ARG A 1 87 ? 1.501 -6.282 -58.612 1.00 70.69 87 ARG A N 1
ATOM 716 C CA . ARG A 1 87 ? 2.880 -6.213 -59.125 1.00 70.69 87 ARG A CA 1
ATOM 717 C C . ARG A 1 87 ? 3.834 -5.449 -58.192 1.00 70.69 87 ARG A C 1
ATOM 719 O O . ARG A 1 87 ? 5.042 -5.605 -58.309 1.00 70.69 87 ARG A O 1
ATOM 726 N N . ASN A 1 88 ? 3.294 -4.658 -57.258 1.00 69.38 88 ASN A N 1
ATOM 727 C CA . ASN A 1 88 ? 4.040 -3.789 -56.337 1.00 69.38 88 ASN A CA 1
ATOM 728 C C . ASN A 1 88 ? 4.318 -4.419 -54.953 1.00 69.38 88 ASN A C 1
ATOM 730 O O . ASN A 1 88 ? 4.716 -3.732 -54.013 1.00 69.38 88 ASN A O 1
ATOM 734 N N . LYS A 1 89 ? 4.102 -5.727 -54.775 1.00 73.69 89 LYS A N 1
ATOM 735 C CA . LYS A 1 89 ? 4.508 -6.389 -53.529 1.00 73.69 89 LYS A CA 1
ATOM 736 C C . LYS A 1 89 ? 6.031 -6.508 -53.514 1.00 73.69 89 LYS A C 1
ATOM 738 O O . LYS A 1 89 ? 6.616 -7.254 -54.298 1.00 73.69 89 LYS A O 1
ATOM 743 N N . GLN A 1 90 ? 6.668 -5.726 -52.644 1.00 78.12 90 GLN A N 1
ATOM 744 C CA . GLN A 1 90 ? 8.111 -5.781 -52.430 1.00 78.12 90 GLN A CA 1
ATOM 745 C C . GLN A 1 90 ? 8.522 -7.220 -52.099 1.00 78.12 90 GLN A C 1
ATOM 747 O O . GLN A 1 90 ? 7.826 -7.935 -51.374 1.00 78.12 90 GLN A O 1
ATOM 752 N N . ARG A 1 91 ? 9.643 -7.672 -52.667 1.00 81.38 91 ARG A N 1
ATOM 753 C CA . ARG A 1 91 ? 10.140 -9.037 -52.440 1.00 81.38 91 ARG A CA 1
ATOM 754 C C . ARG A 1 91 ? 10.479 -9.201 -50.956 1.00 81.38 91 ARG A C 1
ATOM 756 O O . ARG A 1 91 ? 10.938 -8.254 -50.331 1.00 81.38 91 ARG A O 1
ATOM 763 N N . PHE A 1 92 ? 10.355 -10.411 -50.410 1.00 77.75 92 PHE A N 1
ATOM 764 C CA . PHE A 1 92 ? 10.745 -10.703 -49.019 1.00 77.75 92 PHE A CA 1
ATOM 765 C C . PHE A 1 92 ? 12.218 -10.352 -48.717 1.00 77.75 92 PHE A C 1
ATOM 767 O O . PHE A 1 92 ? 12.569 -10.072 -47.581 1.00 77.75 92 PHE A O 1
ATOM 774 N N . SER A 1 93 ? 13.073 -10.270 -49.740 1.00 78.19 93 SER A N 1
ATOM 775 C CA . SER A 1 93 ? 14.452 -9.774 -49.631 1.00 78.19 93 SER A CA 1
ATOM 776 C C . SER A 1 93 ? 14.573 -8.279 -49.302 1.00 78.19 93 SER A C 1
ATOM 778 O O . SER A 1 93 ? 15.649 -7.834 -48.927 1.00 78.19 93 SER A O 1
ATOM 780 N N . ALA A 1 94 ? 13.507 -7.495 -49.486 1.00 80.44 94 ALA A N 1
ATOM 781 C CA . ALA A 1 94 ? 13.436 -6.096 -49.070 1.00 80.44 94 ALA A CA 1
ATOM 782 C C . ALA A 1 94 ? 13.085 -5.951 -47.578 1.00 80.44 94 ALA A C 1
ATOM 784 O O . ALA A 1 94 ? 13.240 -4.867 -47.020 1.00 80.44 94 ALA A O 1
ATOM 785 N N . LEU A 1 95 ? 12.634 -7.031 -46.923 1.00 84.69 95 LEU A N 1
ATOM 786 C CA . LEU A 1 95 ? 12.475 -7.063 -45.475 1.00 84.69 95 LEU A CA 1
ATOM 787 C C . LEU A 1 95 ? 13.874 -7.070 -44.848 1.00 84.69 95 LEU A C 1
ATOM 789 O O . LEU A 1 95 ? 14.572 -8.086 -44.881 1.00 84.69 95 LEU A O 1
ATOM 793 N N . VAL A 1 96 ? 14.291 -5.933 -44.291 1.00 82.25 9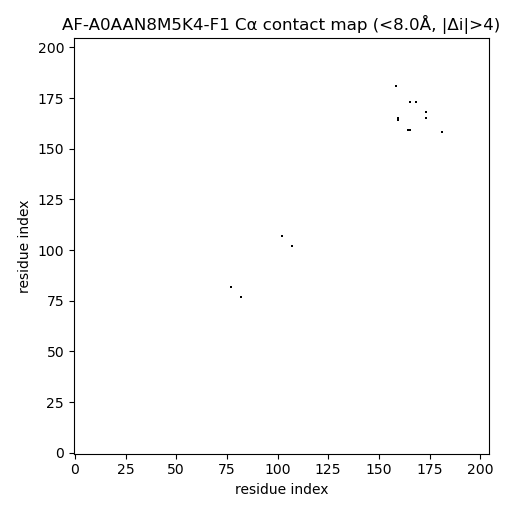6 VAL A N 1
ATOM 794 C CA . VAL A 1 96 ? 15.550 -5.822 -43.547 1.00 82.25 96 VAL A CA 1
ATOM 795 C C . VAL A 1 96 ? 15.504 -6.816 -42.388 1.00 82.25 96 VAL A C 1
ATOM 797 O O . VAL A 1 96 ? 14.700 -6.698 -41.464 1.00 82.25 96 VAL A O 1
ATOM 800 N N . ARG A 1 97 ? 16.332 -7.860 -42.467 1.00 82.44 97 ARG A N 1
ATOM 801 C CA . ARG A 1 97 ? 16.508 -8.815 -41.375 1.00 82.44 97 ARG A CA 1
ATOM 802 C C . ARG A 1 97 ? 17.496 -8.202 -40.401 1.00 82.44 97 ARG A C 1
ATOM 804 O O . ARG A 1 97 ? 18.699 -8.232 -40.652 1.00 82.44 97 ARG A O 1
ATOM 811 N N . ASP A 1 98 ? 16.982 -7.656 -39.307 1.00 83.12 98 ASP A N 1
ATOM 812 C CA . ASP A 1 98 ? 17.839 -7.193 -38.224 1.00 83.12 98 ASP A CA 1
ATOM 813 C C . ASP A 1 98 ? 18.744 -8.331 -37.758 1.00 83.12 98 ASP A C 1
ATOM 815 O O . ASP A 1 98 ? 18.302 -9.469 -37.547 1.00 83.12 98 ASP A O 1
ATOM 819 N N . LYS A 1 99 ? 20.036 -8.020 -37.617 1.00 80.00 99 LYS A N 1
ATOM 820 C CA . LYS A 1 99 ? 20.995 -8.934 -37.004 1.00 80.00 99 LYS A CA 1
ATOM 821 C C . LYS A 1 99 ? 20.466 -9.217 -35.594 1.00 80.00 99 LYS A C 1
ATOM 823 O O . LYS A 1 99 ? 20.297 -8.260 -34.835 1.00 80.00 99 LYS A O 1
ATOM 828 N N . PRO A 1 100 ? 20.189 -10.480 -35.220 1.00 78.56 100 PRO A N 1
ATOM 829 C CA . PRO A 1 100 ? 19.816 -10.765 -33.847 1.00 78.56 100 PRO A CA 1
ATOM 830 C C . PRO A 1 100 ? 20.944 -10.247 -32.961 1.00 78.56 100 PRO A C 1
ATOM 832 O O . PRO A 1 100 ? 22.118 -10.532 -33.212 1.00 78.56 100 PRO A O 1
ATOM 835 N N . LEU A 1 101 ? 20.594 -9.421 -31.978 1.00 74.38 101 LEU A N 1
ATOM 836 C CA . LEU A 1 101 ? 21.554 -8.861 -31.044 1.00 74.38 101 LEU A CA 1
ATOM 837 C C . LEU A 1 101 ? 22.109 -10.021 -30.205 1.00 74.38 101 LEU A C 1
ATOM 839 O O . LEU A 1 101 ? 21.530 -10.404 -29.190 1.00 74.38 101 LEU A O 1
ATOM 843 N N . CYS A 1 102 ? 23.199 -10.635 -30.668 1.00 75.69 102 CYS A N 1
ATOM 844 C CA . CYS A 1 102 ? 23.883 -11.711 -29.965 1.00 75.69 102 CYS A CA 1
ATOM 845 C C . CYS A 1 102 ? 24.601 -11.121 -28.748 1.00 75.69 102 CYS A C 1
ATOM 847 O O . CYS A 1 102 ? 25.795 -10.834 -28.787 1.00 75.69 102 CYS A O 1
ATOM 849 N N . SER A 1 103 ? 23.863 -10.892 -27.664 1.00 83.62 103 SER A N 1
ATOM 850 C CA . SER A 1 103 ? 24.460 -10.574 -26.373 1.00 83.62 103 SER A CA 1
ATOM 851 C C . SER A 1 103 ? 25.267 -11.774 -25.874 1.00 83.62 103 SER A C 1
ATOM 853 O O . SER A 1 103 ? 24.810 -12.921 -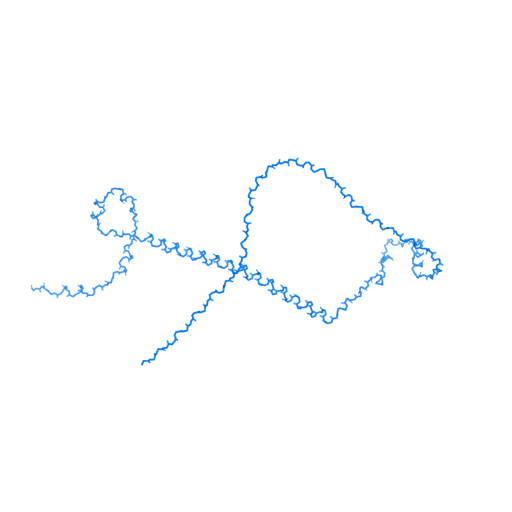25.938 1.00 83.62 103 SER A O 1
ATOM 855 N N . SER A 1 104 ? 26.480 -11.507 -25.384 1.00 90.31 104 SER A N 1
ATOM 856 C CA . SER A 1 104 ? 27.310 -12.520 -24.731 1.00 90.31 104 SER A CA 1
ATOM 857 C C . SER A 1 104 ? 26.606 -13.073 -23.486 1.00 90.31 104 SER A C 1
ATOM 859 O O . SER A 1 104 ? 25.740 -12.419 -22.897 1.00 90.31 104 SER A O 1
ATOM 861 N N . TRP A 1 105 ? 26.964 -14.294 -23.080 1.00 91.56 105 TRP A N 1
ATOM 862 C CA . TRP A 1 105 ? 26.393 -14.955 -21.899 1.00 91.56 105 TRP A CA 1
ATOM 863 C C . TRP A 1 105 ? 26.521 -14.107 -20.628 1.00 91.56 105 TRP A C 1
ATOM 865 O O . TRP A 1 105 ? 25.566 -13.969 -19.869 1.00 91.56 105 TRP A O 1
ATOM 875 N N . GLU A 1 106 ? 27.668 -13.458 -20.454 1.00 93.06 106 GLU A N 1
ATOM 876 C CA . GLU A 1 106 ? 27.935 -12.544 -19.346 1.00 93.06 106 GLU A CA 1
ATOM 877 C C . GLU A 1 106 ? 26.923 -11.393 -19.278 1.00 93.06 106 GLU A C 1
ATOM 879 O O . GLU A 1 106 ? 26.320 -11.164 -18.234 1.00 93.06 106 GLU A O 1
ATOM 884 N N . LYS A 1 107 ? 26.615 -10.751 -20.414 1.00 93.88 107 LYS A N 1
ATOM 885 C CA . LYS A 1 107 ? 25.592 -9.692 -20.480 1.00 93.88 107 LYS A CA 1
ATOM 886 C C . LYS A 1 107 ? 24.194 -10.205 -20.134 1.00 93.88 107 LYS A C 1
ATOM 888 O O . LYS A 1 107 ? 23.387 -9.467 -19.576 1.00 93.88 107 LYS A O 1
ATOM 893 N N . LYS A 1 108 ? 23.888 -11.468 -20.451 1.00 94.00 108 LYS A N 1
ATOM 894 C CA . LYS A 1 108 ? 22.614 -12.098 -20.062 1.00 94.00 108 LYS A CA 1
ATOM 895 C C . LYS A 1 108 ? 22.553 -12.350 -18.558 1.00 94.00 108 LYS A C 1
ATOM 897 O O . LYS A 1 108 ? 21.497 -12.150 -17.962 1.00 94.00 108 LYS A O 1
ATOM 902 N N . MET A 1 109 ? 23.666 -12.768 -17.958 1.00 97.31 109 MET A N 1
ATOM 903 C CA . MET A 1 109 ? 23.763 -12.978 -16.515 1.00 97.31 109 MET A CA 1
ATOM 904 C C . MET A 1 109 ? 23.673 -11.662 -15.749 1.00 97.31 109 MET A C 1
ATOM 906 O O . MET A 1 109 ? 22.933 -11.596 -14.771 1.00 97.31 109 MET A O 1
ATOM 910 N N . GLU A 1 110 ? 24.327 -10.608 -16.230 1.00 96.00 110 GLU A N 1
ATOM 911 C CA . GLU A 1 110 ? 24.249 -9.286 -15.608 1.00 96.00 110 GLU A CA 1
ATOM 912 C C . GLU A 1 110 ? 22.824 -8.726 -15.666 1.00 96.00 110 GLU A C 1
ATOM 914 O O . GLU A 1 110 ? 22.231 -8.423 -14.634 1.00 96.00 110 GLU A O 1
ATOM 919 N N . ALA A 1 111 ? 22.182 -8.772 -16.838 1.00 95.50 111 ALA A N 1
ATOM 920 C CA . ALA A 1 111 ? 20.782 -8.371 -16.973 1.00 95.50 111 ALA A CA 1
ATOM 921 C C . ALA A 1 111 ? 19.830 -9.210 -16.098 1.00 95.50 111 ALA A C 1
ATOM 923 O O . ALA A 1 111 ? 18.760 -8.741 -15.704 1.00 95.50 111 ALA A O 1
ATOM 924 N N . LYS A 1 112 ? 20.172 -10.471 -15.803 1.00 96.88 112 LYS A N 1
ATOM 925 C CA . LYS A 1 112 ? 19.399 -11.309 -14.878 1.00 96.88 112 LYS A CA 1
ATOM 926 C C . LYS A 1 112 ? 19.580 -10.841 -13.432 1.00 96.88 112 LYS A C 1
ATOM 928 O O . LYS A 1 112 ? 18.575 -10.684 -12.741 1.00 96.88 112 LYS A O 1
ATOM 933 N N . ARG A 1 113 ? 20.816 -10.561 -13.006 1.00 97.62 113 ARG A N 1
ATOM 934 C CA . ARG A 1 113 ? 21.127 -10.018 -11.672 1.00 97.62 113 ARG A CA 1
ATOM 935 C C . ARG A 1 113 ? 20.435 -8.679 -11.442 1.00 97.62 113 ARG A C 1
ATOM 937 O O . ARG A 1 113 ? 19.732 -8.527 -10.448 1.00 97.62 113 ARG A O 1
ATOM 944 N N . GLU A 1 114 ? 20.540 -7.752 -12.389 1.00 97.25 114 GLU A N 1
ATOM 945 C CA . GLU A 1 114 ? 19.871 -6.448 -12.324 1.00 97.25 114 GLU A CA 1
ATOM 946 C C . GLU A 1 114 ? 18.352 -6.601 -12.170 1.00 97.25 114 GLU A C 1
ATOM 948 O O . GLU A 1 114 ? 17.736 -5.996 -11.290 1.00 97.25 114 GLU A O 1
ATOM 953 N N . LYS A 1 115 ? 17.734 -7.482 -12.968 1.00 98.00 115 LYS A N 1
ATOM 954 C CA . LYS A 1 115 ? 16.297 -7.779 -12.859 1.00 98.00 115 LYS A CA 1
ATOM 955 C C . LYS A 1 115 ? 15.926 -8.359 -11.498 1.00 98.00 115 LYS A C 1
ATOM 957 O O . LYS A 1 115 ? 14.855 -8.045 -10.984 1.00 98.00 115 LYS A O 1
ATOM 962 N N . GLU A 1 116 ? 16.758 -9.220 -10.925 1.00 98.12 116 GLU A N 1
ATOM 963 C CA . GLU A 1 116 ? 16.529 -9.782 -9.592 1.00 98.12 116 GLU A CA 1
ATOM 964 C C . GLU A 1 116 ? 16.628 -8.711 -8.500 1.00 98.12 116 GLU A C 1
ATOM 966 O O . GLU A 1 116 ? 15.768 -8.673 -7.620 1.00 98.12 116 GLU A O 1
ATOM 971 N N . LEU A 1 117 ? 17.602 -7.802 -8.582 1.00 98.31 117 LEU A N 1
ATOM 972 C CA . LEU A 1 117 ? 17.738 -6.676 -7.652 1.00 98.31 117 LEU A CA 1
ATOM 973 C C . LEU A 1 117 ? 16.530 -5.735 -7.723 1.00 98.31 117 LEU A C 1
ATOM 975 O O . LEU A 1 117 ? 15.931 -5.424 -6.694 1.00 98.31 117 LEU A O 1
ATOM 979 N N . VAL A 1 118 ? 16.101 -5.361 -8.932 1.00 98.31 118 VAL A N 1
ATOM 980 C CA . VAL A 1 118 ? 14.909 -4.520 -9.13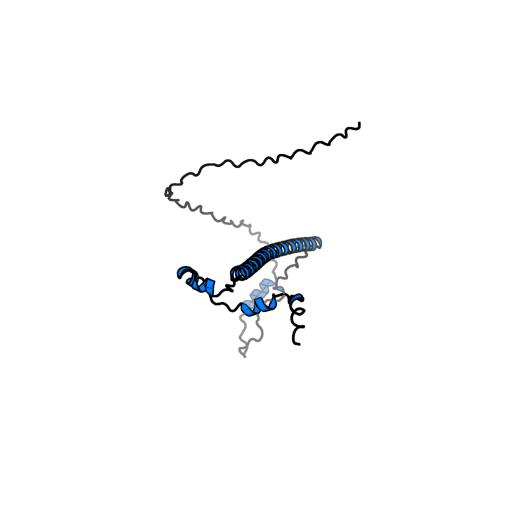8 1.00 98.31 118 VAL A CA 1
ATOM 981 C C . VAL A 1 118 ? 13.652 -5.197 -8.592 1.00 98.31 118 VAL A C 1
ATOM 983 O O . VAL A 1 118 ? 12.833 -4.552 -7.936 1.00 98.31 118 VAL A O 1
ATOM 986 N N . LYS A 1 119 ? 13.497 -6.510 -8.806 1.00 98.44 119 LYS A N 1
ATOM 987 C CA . LYS A 1 119 ? 12.374 -7.274 -8.245 1.00 98.44 119 LYS A CA 1
ATOM 988 C C . LYS A 1 119 ? 12.388 -7.246 -6.721 1.00 98.44 119 LYS A C 1
ATOM 990 O O . LYS A 1 119 ? 11.358 -6.909 -6.142 1.00 98.44 119 LYS A O 1
ATOM 995 N N . LYS A 1 120 ? 13.527 -7.542 -6.087 1.00 98.25 120 LYS A N 1
ATOM 996 C CA . LYS A 1 120 ? 13.675 -7.505 -4.622 1.00 98.25 120 LYS A CA 1
ATOM 997 C C . LYS A 1 120 ? 13.302 -6.133 -4.068 1.00 98.25 120 LYS A C 1
ATOM 999 O O . LYS A 1 120 ? 12.476 -6.050 -3.167 1.00 98.25 120 LYS A O 1
ATOM 1004 N N . TYR A 1 121 ? 13.810 -5.069 -4.681 1.00 98.31 121 TYR A N 1
ATOM 1005 C CA . TYR A 1 121 ? 13.486 -3.705 -4.279 1.00 98.31 121 TYR A CA 1
ATOM 1006 C C . TYR A 1 121 ? 11.990 -3.383 -4.435 1.00 98.31 121 TYR A C 1
ATOM 1008 O O . TYR A 1 121 ? 11.359 -2.828 -3.539 1.00 98.31 121 TYR A O 1
ATOM 1016 N N . SER A 1 122 ? 11.373 -3.804 -5.544 1.00 98.00 122 SER A N 1
ATOM 1017 C CA . SER A 1 122 ? 9.933 -3.611 -5.759 1.00 98.00 122 SER A CA 1
ATOM 1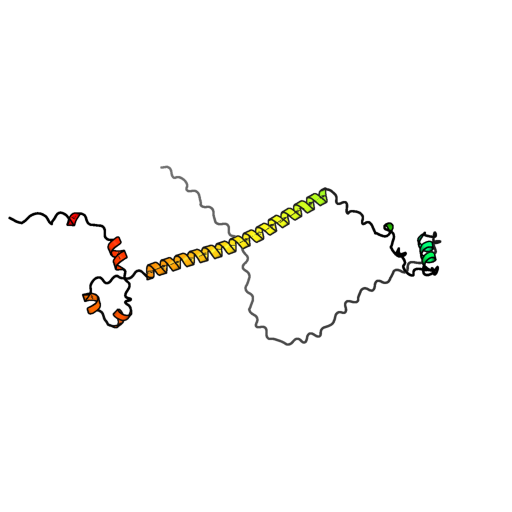018 C C . SER A 1 122 ? 9.062 -4.366 -4.748 1.00 98.00 122 SER A C 1
ATOM 1020 O O . SER A 1 122 ? 7.968 -3.907 -4.420 1.00 98.00 122 SER A O 1
ATOM 1022 N N . VAL A 1 123 ? 9.534 -5.524 -4.275 1.00 98.31 123 VAL A N 1
ATOM 1023 C CA . VAL A 1 123 ? 8.864 -6.332 -3.252 1.00 98.31 123 VAL A CA 1
ATOM 1024 C C . VAL A 1 123 ? 8.977 -5.643 -1.897 1.00 98.31 123 VAL A C 1
ATOM 1026 O O . VAL A 1 123 ? 7.943 -5.413 -1.279 1.00 98.31 123 VAL A O 1
ATOM 1029 N N . GLN A 1 124 ? 10.173 -5.188 -1.511 1.00 97.94 124 GLN A N 1
ATOM 1030 C CA . GLN A 1 124 ? 10.391 -4.427 -0.273 1.00 97.94 124 GLN A CA 1
ATOM 1031 C C . GLN A 1 124 ? 9.465 -3.205 -0.185 1.00 97.94 124 GLN A C 1
ATOM 1033 O O . GLN A 1 124 ? 8.724 -3.054 0.780 1.00 97.94 124 GLN A O 1
ATOM 1038 N N . LEU A 1 125 ? 9.371 -2.403 -1.254 1.00 98.44 125 LEU A N 1
ATOM 1039 C CA . LEU A 1 125 ? 8.465 -1.246 -1.285 1.00 98.44 125 LEU A CA 1
ATOM 1040 C C . LEU A 1 125 ? 6.980 -1.611 -1.116 1.00 98.44 125 LEU A C 1
ATOM 1042 O O . LEU A 1 125 ? 6.187 -0.798 -0.633 1.00 98.44 125 LEU A O 1
ATOM 1046 N N . LYS A 1 126 ? 6.563 -2.796 -1.574 1.00 98.31 126 LYS A N 1
ATOM 1047 C CA . LYS A 1 126 ? 5.186 -3.275 -1.394 1.00 98.31 126 LYS A CA 1
ATOM 1048 C C . LYS A 1 126 ? 4.961 -3.768 0.029 1.00 98.31 126 LYS A C 1
ATOM 1050 O O . LYS A 1 126 ? 3.913 -3.465 0.593 1.00 98.31 126 LYS A O 1
ATOM 1055 N N . GLU A 1 127 ? 5.925 -4.492 0.585 1.00 97.94 127 GLU A N 1
ATOM 1056 C CA . GLU A 1 127 ? 5.897 -4.996 1.957 1.00 97.94 127 GLU A CA 1
ATOM 1057 C C . GLU A 1 127 ? 5.855 -3.845 2.963 1.00 97.94 127 GLU A C 1
ATOM 1059 O O . GLU A 1 127 ? 4.986 -3.846 3.830 1.00 97.94 127 GLU A O 1
ATOM 1064 N N . ASP A 1 128 ? 6.672 -2.806 2.788 1.00 97.75 128 ASP A N 1
ATOM 1065 C CA . ASP A 1 128 ? 6.667 -1.621 3.654 1.00 97.75 128 ASP A CA 1
ATOM 1066 C C . ASP A 1 128 ? 5.300 -0.920 3.646 1.00 97.75 128 ASP A C 1
ATOM 1068 O O . ASP A 1 128 ? 4.721 -0.624 4.694 1.00 97.75 128 ASP A O 1
ATOM 1072 N N . LYS A 1 129 ? 4.716 -0.734 2.455 1.00 98.31 129 LYS A N 1
ATOM 1073 C CA . LYS A 1 129 ? 3.366 -0.165 2.306 1.00 98.31 129 LYS A CA 1
ATOM 1074 C C . LYS A 1 129 ? 2.286 -1.053 2.921 1.00 98.31 129 LYS A C 1
ATOM 1076 O O . LYS A 1 129 ? 1.290 -0.537 3.431 1.00 98.31 129 LYS A O 1
ATOM 1081 N N . ALA A 1 130 ? 2.425 -2.372 2.819 1.00 97.81 130 ALA A N 1
ATOM 1082 C CA . ALA A 1 130 ? 1.488 -3.318 3.414 1.00 97.81 130 ALA A CA 1
ATOM 1083 C C . ALA A 1 130 ? 1.580 -3.282 4.943 1.00 97.81 130 ALA A C 1
ATOM 1085 O O . ALA A 1 130 ? 0.553 -3.138 5.605 1.00 97.81 130 ALA A O 1
ATOM 1086 N N . ARG A 1 131 ? 2.798 -3.289 5.492 1.00 97.50 131 ARG A N 1
ATOM 1087 C CA . ARG A 1 131 ? 3.058 -3.167 6.927 1.00 97.50 131 ARG A CA 1
ATOM 1088 C C . ARG A 1 131 ? 2.471 -1.892 7.517 1.00 97.50 131 ARG A C 1
ATOM 1090 O O . ARG A 1 131 ? 1.756 -1.963 8.511 1.00 97.50 131 ARG A O 1
ATOM 1097 N N . GLU A 1 132 ? 2.683 -0.745 6.874 1.00 97.62 132 GLU A N 1
ATOM 1098 C CA . GLU A 1 132 ? 2.127 0.528 7.346 1.00 97.62 132 GLU A CA 1
ATOM 1099 C C . GLU A 1 132 ? 0.585 0.499 7.393 1.00 97.62 132 GLU A C 1
ATOM 1101 O O . GLU A 1 132 ? -0.045 0.982 8.339 1.00 97.62 132 GLU A O 1
ATOM 1106 N N . LYS A 1 133 ? -0.051 -0.104 6.379 1.00 97.75 133 LYS A N 1
ATOM 1107 C CA . LYS A 1 133 ? -1.511 -0.271 6.337 1.00 97.75 133 LYS A CA 1
ATOM 1108 C C . LYS A 1 133 ? -2.011 -1.227 7.414 1.00 97.75 133 LYS A C 1
ATOM 1110 O O . LYS A 1 133 ? -3.020 -0.935 8.055 1.00 97.75 133 LYS A O 1
ATOM 1115 N N . GLU A 1 134 ? -1.327 -2.345 7.623 1.00 96.69 134 GLU A N 1
ATOM 1116 C CA . GLU A 1 134 ? -1.674 -3.310 8.665 1.00 96.69 134 GLU A CA 1
ATOM 1117 C C . GLU A 1 134 ? -1.536 -2.715 10.064 1.00 96.69 134 GLU A C 1
ATOM 1119 O O . GLU A 1 134 ? -2.410 -2.926 10.899 1.00 96.69 134 GLU A O 1
ATOM 1124 N N . GLU A 1 135 ? -0.499 -1.923 10.327 1.00 96.50 135 GLU A N 1
ATOM 1125 C CA . GLU A 1 135 ? -0.320 -1.234 11.609 1.00 96.50 135 GLU A CA 1
ATOM 1126 C C . GLU A 1 135 ? -1.433 -0.207 11.859 1.00 96.50 135 GLU A C 1
ATOM 1128 O O . GLU A 1 135 ? -2.012 -0.166 12.949 1.00 96.50 135 GLU A O 1
ATOM 1133 N N . LYS A 1 136 ? -1.811 0.574 10.837 1.00 97.50 136 LYS A N 1
ATOM 1134 C CA . LYS A 1 136 ? -2.967 1.487 10.904 1.00 97.50 136 LYS A CA 1
ATOM 1135 C C . LYS A 1 136 ? -4.269 0.733 11.170 1.00 97.50 136 LYS A C 1
ATOM 1137 O O . LYS A 1 136 ? -5.071 1.169 11.999 1.00 97.50 136 LYS A O 1
ATOM 1142 N N . ARG A 1 137 ? -4.467 -0.408 10.507 1.00 97.00 137 ARG A N 1
ATOM 1143 C CA . ARG A 1 137 ? -5.633 -1.276 10.700 1.00 97.00 137 ARG A CA 1
ATOM 1144 C C . ARG A 1 137 ? -5.678 -1.841 12.120 1.00 97.00 137 ARG A C 1
ATOM 1146 O O . ARG A 1 137 ? -6.693 -1.677 12.787 1.00 97.00 137 ARG A O 1
ATOM 1153 N N . LYS A 1 138 ? -4.575 -2.410 12.614 1.00 97.00 138 LYS A N 1
ATOM 1154 C CA . LYS A 1 138 ? -4.457 -2.933 13.985 1.00 97.00 138 LYS A CA 1
ATOM 1155 C C . LYS A 1 138 ? -4.747 -1.850 15.022 1.00 97.00 138 LYS A C 1
ATOM 1157 O O . LYS A 1 138 ? -5.540 -2.075 15.928 1.00 97.00 138 LYS A O 1
ATOM 1162 N N . ARG A 1 139 ? -4.196 -0.643 14.840 1.00 97.50 139 ARG A N 1
ATOM 1163 C CA . ARG 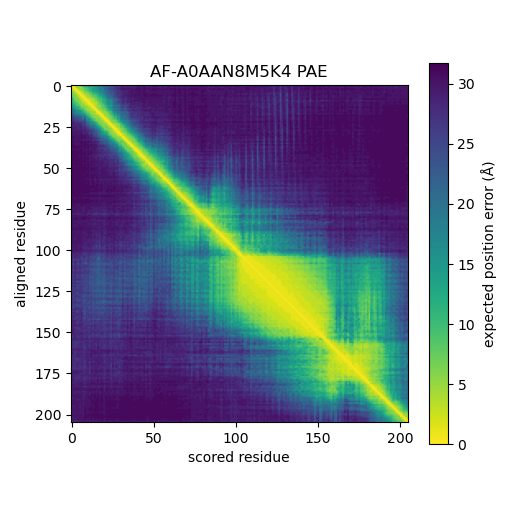A 1 139 ? -4.474 0.512 15.712 1.00 97.50 139 ARG A CA 1
ATOM 1164 C C . ARG A 1 139 ? -5.955 0.895 15.706 1.00 97.50 139 ARG A C 1
ATOM 1166 O O . ARG A 1 139 ? -6.512 1.245 16.744 1.00 97.50 139 ARG A O 1
ATOM 1173 N N . HIS A 1 140 ? -6.603 0.865 14.544 1.00 96.62 140 HIS A N 1
ATOM 1174 C CA . HIS A 1 140 ? -8.031 1.153 14.444 1.00 96.62 140 HIS A CA 1
ATOM 1175 C C . HIS A 1 140 ? -8.876 0.078 15.137 1.00 96.62 140 HIS A C 1
ATOM 1177 O O . HIS A 1 140 ? -9.764 0.412 15.917 1.00 96.62 140 HIS A O 1
ATOM 1183 N N . GLU A 1 141 ? -8.564 -1.196 14.909 1.00 96.12 141 GLU A N 1
ATOM 1184 C CA . GLU A 1 141 ? -9.232 -2.329 15.551 1.00 96.12 141 GLU A CA 1
ATOM 1185 C C . GLU A 1 141 ? -9.068 -2.293 17.077 1.00 96.12 141 GLU A C 1
ATOM 1187 O O . GLU A 1 141 ? -10.040 -2.491 17.802 1.00 96.12 141 GLU A O 1
ATOM 1192 N N . GLU A 1 142 ? -7.878 -1.972 17.583 1.00 95.06 142 GLU A N 1
ATOM 1193 C CA . GLU A 1 142 ? -7.630 -1.778 19.015 1.00 95.06 142 GLU A CA 1
ATOM 1194 C C . GLU A 1 142 ? -8.433 -0.597 19.577 1.00 95.06 142 GLU A C 1
ATOM 1196 O O . GLU A 1 142 ? -9.082 -0.715 20.616 1.00 95.06 142 GLU A O 1
ATOM 1201 N N . ASN A 1 143 ? -8.468 0.533 18.865 1.00 96.00 143 ASN A N 1
ATOM 1202 C CA . ASN A 1 143 ? -9.269 1.690 19.259 1.00 96.00 143 ASN A CA 1
ATOM 1203 C C . ASN A 1 143 ? -10.769 1.380 19.303 1.00 96.00 143 ASN A C 1
ATOM 1205 O O . ASN A 1 143 ? -11.452 1.838 20.220 1.00 96.00 143 ASN A O 1
ATOM 1209 N N . LEU A 1 144 ? -11.275 0.610 18.337 1.00 94.44 144 LEU A N 1
ATOM 1210 C CA . LEU A 1 144 ? -12.661 0.149 18.316 1.00 94.44 144 LEU A CA 1
ATOM 1211 C C . LEU A 1 144 ? -12.949 -0.806 19.473 1.00 94.44 144 LEU A C 1
ATOM 1213 O O . LEU A 1 144 ? -13.948 -0.618 20.161 1.00 94.44 144 LEU A O 1
ATOM 1217 N N . LYS A 1 145 ? -12.062 -1.771 19.744 1.00 93.94 145 LYS A N 1
ATOM 1218 C CA . LYS A 1 145 ? -12.185 -2.678 20.897 1.00 93.94 145 LYS A CA 1
ATOM 1219 C C . LYS A 1 145 ? -12.220 -1.900 22.209 1.00 93.94 145 LYS A C 1
ATOM 1221 O O . LYS A 1 145 ? -13.138 -2.077 23.002 1.00 93.94 145 LYS A O 1
ATOM 1226 N N . ARG A 1 146 ? -11.301 -0.948 22.388 1.00 93.38 146 ARG A N 1
ATOM 1227 C CA . ARG A 1 146 ? -11.264 -0.061 23.558 1.00 93.38 146 ARG A CA 1
ATOM 1228 C C . ARG A 1 146 ? -12.533 0.782 23.683 1.00 93.38 146 ARG A C 1
ATOM 1230 O O . ARG A 1 146 ? -13.018 0.986 24.791 1.00 93.38 146 ARG A O 1
ATOM 1237 N N . ARG A 1 147 ? -13.087 1.274 22.569 1.00 92.12 147 ARG A N 1
ATOM 1238 C CA . ARG A 1 147 ? -14.357 2.012 22.576 1.00 92.12 147 ARG A CA 1
ATOM 1239 C C . ARG A 1 147 ? -15.521 1.106 22.975 1.00 92.12 147 ARG A C 1
ATOM 1241 O O . ARG A 1 147 ? -16.269 1.496 23.858 1.00 92.12 147 ARG A O 1
ATOM 1248 N N . ALA A 1 148 ? -15.615 -0.096 22.414 1.00 89.38 148 ALA A N 1
ATOM 1249 C CA . ALA A 1 148 ? -16.648 -1.066 22.765 1.00 89.38 148 ALA A CA 1
ATOM 1250 C C . ALA A 1 148 ? -16.569 -1.479 24.247 1.00 89.38 148 ALA A C 1
ATOM 1252 O O . ALA A 1 148 ? -17.583 -1.547 24.934 1.00 89.38 148 ALA A O 1
ATOM 1253 N N . GLU A 1 149 ? -15.367 -1.693 24.785 1.00 86.62 149 GLU A N 1
ATOM 1254 C CA . GLU A 1 149 ? -15.176 -1.955 26.216 1.00 86.62 149 GLU A CA 1
ATOM 1255 C C . GLU A 1 149 ? -15.544 -0.748 27.083 1.00 86.62 149 GLU A C 1
ATOM 1257 O O . GLU A 1 149 ? -16.154 -0.913 28.138 1.00 86.62 149 GLU A O 1
ATOM 1262 N N . ASN A 1 150 ? -15.205 0.467 26.647 1.00 85.88 150 ASN A N 1
ATOM 1263 C CA . ASN A 1 150 ? -15.601 1.694 27.333 1.00 85.88 150 ASN A CA 1
ATOM 1264 C C . ASN A 1 150 ? -17.113 1.913 27.285 1.00 85.88 150 ASN A C 1
ATOM 1266 O O . ASN A 1 150 ? -17.670 2.368 28.273 1.00 85.88 150 ASN A O 1
ATOM 1270 N N . GLU A 1 151 ? -17.782 1.561 26.190 1.00 83.19 151 GLU A N 1
ATOM 1271 C CA . GLU A 1 151 ? -19.241 1.574 26.080 1.00 83.19 151 GLU A CA 1
ATOM 1272 C C . GLU A 1 151 ? -19.857 0.570 27.051 1.00 83.19 151 GLU A C 1
ATOM 1274 O O . GLU A 1 151 ? -20.737 0.943 27.817 1.00 83.19 151 GLU A O 1
ATOM 1279 N N . ARG A 1 152 ? -19.328 -0.658 27.129 1.00 83.50 152 ARG A N 1
ATOM 1280 C CA . ARG A 1 152 ? -19.762 -1.650 28.127 1.00 83.50 152 ARG A CA 1
ATOM 1281 C C . ARG A 1 152 ? -19.521 -1.191 29.562 1.00 83.50 152 ARG A C 1
ATOM 1283 O O . ARG A 1 152 ? -20.357 -1.444 30.422 1.00 83.50 152 ARG A O 1
ATOM 1290 N N . LYS A 1 153 ? -18.406 -0.503 29.829 1.00 76.88 153 LYS A N 1
ATOM 1291 C CA . LYS A 1 153 ? -18.087 0.085 31.142 1.00 76.88 153 LYS A CA 1
ATOM 1292 C C . LYS A 1 153 ? -18.949 1.309 31.460 1.00 76.88 153 LYS A C 1
ATOM 1294 O O . LYS A 1 153 ? -19.332 1.488 32.607 1.00 76.88 153 LYS A O 1
ATOM 1299 N N . ALA A 1 154 ? -19.273 2.140 30.474 1.00 75.44 154 ALA A N 1
ATOM 1300 C CA . ALA A 1 154 ? -20.181 3.277 30.619 1.00 75.44 154 ALA A CA 1
ATOM 1301 C C . ALA A 1 154 ? -21.636 2.814 30.791 1.00 75.44 154 ALA A C 1
ATOM 1303 O O . ALA A 1 154 ? -22.399 3.433 31.527 1.00 75.44 154 ALA A O 1
ATOM 1304 N N . GLU A 1 155 ? -21.991 1.683 30.180 1.00 75.12 155 GLU A N 1
ATOM 1305 C CA . GLU A 1 155 ? -23.247 0.963 30.389 1.00 75.12 155 GLU A CA 1
ATOM 1306 C C . GLU A 1 155 ? -23.293 0.260 31.759 1.00 75.12 155 GLU A C 1
ATOM 1308 O O . GLU A 1 155 ? -24.324 -0.302 32.120 1.00 75.12 155 GLU A O 1
ATOM 1313 N N . VAL A 1 156 ? -22.233 0.308 32.583 1.00 73.06 156 VAL A N 1
ATOM 1314 C CA . VAL A 1 156 ? -22.298 -0.166 33.976 1.00 73.06 156 VAL A CA 1
ATOM 1315 C C . VAL A 1 156 ? -23.253 0.736 34.759 1.00 73.06 156 VAL A C 1
ATOM 1317 O O . VAL A 1 156 ? -22.889 1.755 35.347 1.00 73.06 156 VAL A O 1
ATOM 1320 N N . VAL A 1 157 ? -24.522 0.336 34.758 1.00 76.31 157 VAL A N 1
ATOM 1321 C CA . VAL A 1 157 ? -25.609 1.005 35.458 1.00 76.31 157 VAL A CA 1
ATOM 1322 C C . VAL A 1 157 ? -25.466 0.759 36.956 1.00 76.31 157 VAL A C 1
ATOM 1324 O O . VAL A 1 157 ? -25.362 -0.376 37.427 1.00 76.31 157 VAL A O 1
ATOM 1327 N N . GLN A 1 158 ? -25.548 1.827 37.746 1.00 75.12 158 GLN A N 1
ATOM 1328 C CA . GLN A 1 158 ? -25.757 1.698 39.184 1.00 75.12 158 GLN A CA 1
ATOM 1329 C C . GLN A 1 158 ? -27.191 1.223 39.446 1.00 75.12 158 GLN A C 1
ATOM 1331 O O . GLN A 1 158 ? -28.140 2.005 39.389 1.00 75.12 158 GLN A O 1
ATOM 1336 N N . VAL A 1 159 ? -27.357 -0.068 39.740 1.00 80.88 159 VAL A N 1
ATOM 1337 C CA . VAL A 1 159 ? -28.676 -0.656 40.013 1.00 80.88 159 VAL A CA 1
ATOM 1338 C C . VAL A 1 159 ? -29.250 -0.086 41.314 1.00 80.88 159 VAL A C 1
ATOM 1340 O O . VAL A 1 159 ? -28.743 -0.337 42.411 1.00 80.88 159 VAL A O 1
ATOM 1343 N N . ILE A 1 160 ? -30.350 0.660 41.207 1.00 82.44 160 ILE A N 1
ATOM 1344 C CA . ILE A 1 160 ? -31.071 1.197 42.364 1.00 82.44 160 ILE A CA 1
ATOM 1345 C C . ILE A 1 160 ? -32.059 0.139 42.862 1.00 82.44 160 ILE A C 1
ATOM 1347 O O . ILE A 1 160 ? -33.174 0.029 42.367 1.00 82.44 160 ILE A O 1
ATOM 1351 N N . ARG A 1 161 ? -31.643 -0.647 43.861 1.00 81.69 161 ARG A N 1
ATOM 1352 C CA . ARG A 1 161 ? -32.466 -1.735 44.427 1.00 81.69 161 ARG A CA 1
ATOM 1353 C C . ARG A 1 161 ? -33.584 -1.256 45.352 1.00 81.69 161 ARG A C 1
ATOM 1355 O O . ARG A 1 161 ? -34.600 -1.923 45.485 1.00 81.69 161 ARG A O 1
ATOM 1362 N N . ASN A 1 162 ? -33.390 -0.122 46.023 1.00 86.00 162 ASN A N 1
ATOM 1363 C CA . ASN A 1 162 ? -34.331 0.367 47.026 1.00 86.00 162 ASN A CA 1
ATOM 1364 C C . ASN A 1 162 ? -35.237 1.464 46.443 1.00 86.00 162 ASN A C 1
ATOM 1366 O O . ASN A 1 162 ? -34.763 2.534 46.058 1.00 86.00 162 ASN A O 1
ATOM 1370 N N . THR A 1 163 ? -36.547 1.219 46.435 1.00 86.25 163 THR A N 1
ATOM 1371 C CA . THR A 1 163 ? -37.569 2.132 45.895 1.00 86.25 163 THR A CA 1
ATOM 1372 C C . THR A 1 163 ? -37.704 3.425 46.703 1.00 86.25 163 THR A C 1
ATOM 1374 O O . THR A 1 163 ? -38.005 4.480 46.143 1.00 86.25 163 THR A O 1
ATOM 1377 N N . THR A 1 164 ? -37.403 3.392 48.005 1.00 89.75 164 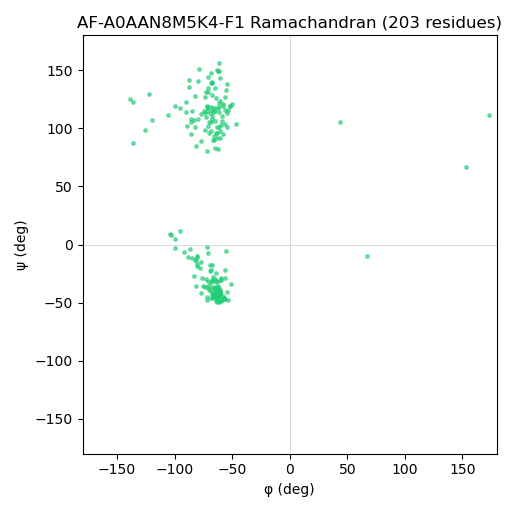THR A N 1
ATOM 1378 C CA . THR A 1 164 ? -37.399 4.593 48.858 1.00 89.75 164 THR A CA 1
ATOM 1379 C C . THR A 1 164 ? -36.314 5.584 48.441 1.00 89.75 164 THR A C 1
ATOM 1381 O O . THR A 1 164 ? -36.512 6.792 48.551 1.00 89.75 164 THR A O 1
ATOM 1384 N N . LYS A 1 165 ? -35.197 5.098 47.880 1.00 87.31 165 LYS A N 1
ATOM 1385 C CA . LYS A 1 165 ? -34.104 5.941 47.377 1.00 87.31 165 LYS A CA 1
ATOM 1386 C C . LYS A 1 165 ? -34.560 6.778 46.183 1.00 87.31 165 LYS A C 1
ATOM 1388 O O . LYS A 1 165 ? -34.309 7.973 46.164 1.00 87.31 165 LYS A O 1
ATOM 1393 N N . ILE A 1 166 ? -35.304 6.184 45.249 1.00 88.88 166 ILE A N 1
ATOM 1394 C CA . ILE A 1 166 ? -35.876 6.893 44.090 1.00 88.88 166 ILE A CA 1
ATOM 1395 C C . ILE A 1 166 ? -36.842 7.986 44.562 1.00 88.88 166 ILE A C 1
ATOM 1397 O O . ILE A 1 166 ? -36.776 9.115 44.088 1.00 88.88 166 ILE A O 1
ATOM 1401 N N . LYS A 1 167 ? -37.693 7.670 45.546 1.00 90.25 167 LYS A N 1
ATOM 1402 C CA . LYS A 1 167 ? -38.672 8.618 46.101 1.00 90.25 167 LYS A CA 1
ATOM 1403 C C . LYS A 1 167 ? -38.025 9.791 46.847 1.00 90.25 167 LYS A C 1
ATOM 1405 O O . LYS A 1 167 ? -38.569 10.887 46.831 1.00 90.25 167 LYS A O 1
ATOM 1410 N N . ARG A 1 168 ? -36.867 9.576 47.480 1.00 92.69 168 ARG A N 1
ATOM 1411 C CA . ARG A 1 168 ? -36.122 10.607 48.229 1.00 92.69 168 ARG A CA 1
ATOM 1412 C C . ARG A 1 168 ? -35.201 11.466 47.352 1.00 92.69 168 ARG A C 1
ATOM 1414 O O . ARG A 1 168 ? -34.671 12.467 47.825 1.00 92.69 168 ARG A O 1
ATOM 1421 N N . MET A 1 169 ? -34.968 11.084 46.096 1.00 92.50 169 MET A N 1
ATOM 1422 C CA . MET A 1 169 ? -34.040 11.787 45.206 1.00 92.50 169 MET A CA 1
ATOM 1423 C C . MET A 1 169 ? -34.630 13.066 44.608 1.00 92.50 169 MET A C 1
ATOM 1425 O O . MET A 1 169 ? -35.826 13.187 44.347 1.00 92.50 169 MET A O 1
ATOM 1429 N N . LYS A 1 170 ? -33.751 14.030 44.309 1.00 94.88 170 LYS A N 1
ATOM 1430 C CA . LYS A 1 170 ? -34.143 15.313 43.715 1.00 94.88 170 LYS A CA 1
ATOM 1431 C C . LYS A 1 170 ? -34.569 15.127 42.253 1.00 94.88 170 LYS A C 1
ATOM 1433 O O . LYS A 1 170 ? -33.927 14.399 41.496 1.00 94.88 170 LYS A O 1
ATOM 1438 N N . LYS A 1 171 ? -35.575 15.886 41.799 1.00 94.00 171 LYS A N 1
ATOM 1439 C CA . LYS A 1 171 ? -36.142 15.810 40.432 1.00 94.00 171 LYS A CA 1
ATOM 1440 C C . LYS A 1 171 ? -35.100 15.890 39.302 1.00 94.00 171 LYS A C 1
ATOM 1442 O O . LYS A 1 171 ? -35.264 15.237 38.280 1.00 94.00 171 LYS A O 1
ATOM 1447 N N . LYS A 1 172 ? -34.009 16.655 39.467 1.00 92.69 172 LYS A N 1
ATOM 1448 C CA . LYS A 1 172 ? -32.912 16.731 38.475 1.00 92.69 172 LYS A CA 1
ATOM 1449 C C . LYS A 1 172 ? -32.104 15.429 38.364 1.00 92.69 172 LYS A C 1
ATOM 1451 O O . LYS A 1 172 ? -31.631 15.117 37.280 1.00 92.69 172 LYS A O 1
ATOM 1456 N N . GLN A 1 173 ? -31.952 14.679 39.456 1.00 87.88 173 GLN A N 1
ATOM 1457 C CA . GLN A 1 173 ? -31.253 13.391 39.449 1.00 87.88 173 GLN A CA 1
ATOM 1458 C C . GLN A 1 173 ? -32.119 12.297 38.814 1.00 87.88 173 GLN A C 1
ATOM 1460 O O . GLN A 1 173 ? -31.592 11.482 38.069 1.00 87.88 173 GLN A O 1
ATOM 1465 N N . LEU A 1 174 ? -33.444 12.338 39.015 1.00 90.75 174 LEU A N 1
ATOM 1466 C CA . LEU A 1 174 ? -34.389 11.423 38.356 1.00 90.75 174 LEU A CA 1
ATOM 1467 C C . LEU A 1 174 ? -34.352 11.523 36.823 1.00 90.75 174 LEU A C 1
ATOM 1469 O O . LEU A 1 174 ? -34.540 10.517 36.155 1.00 90.75 174 LEU A O 1
ATOM 1473 N N . ARG A 1 175 ? -34.045 12.702 36.260 1.00 88.94 175 ARG A N 1
ATOM 1474 C CA . ARG A 1 175 ? -33.889 12.891 34.802 1.00 88.94 175 ARG A CA 1
ATOM 1475 C C . ARG A 1 175 ? -32.666 12.179 34.213 1.00 88.94 175 ARG A C 1
ATOM 1477 O O . ARG A 1 175 ? -32.636 11.960 33.014 1.00 88.94 175 ARG A O 1
ATOM 1484 N N . LYS A 1 176 ? -31.659 11.862 35.035 1.00 84.50 176 LYS A N 1
ATOM 1485 C CA . LYS A 1 176 ? -30.440 11.149 34.613 1.00 84.50 176 LYS A CA 1
ATOM 1486 C C . LYS A 1 176 ? -30.586 9.625 34.699 1.00 84.50 176 LYS A C 1
ATOM 1488 O O . LYS A 1 176 ? -29.691 8.913 34.266 1.00 84.50 176 LYS A O 1
ATOM 1493 N N . ILE A 1 177 ? -31.660 9.133 35.320 1.00 85.69 177 ILE A N 1
ATOM 1494 C CA . ILE A 1 177 ? -31.900 7.703 35.512 1.00 85.69 177 ILE A CA 1
ATOM 1495 C C . ILE A 1 177 ? -32.698 7.189 34.313 1.00 85.69 177 ILE A C 1
ATOM 1497 O O . ILE A 1 177 ? -33.862 7.547 34.142 1.00 85.69 177 ILE A O 1
ATOM 1501 N N . GLU A 1 178 ? -32.090 6.323 33.509 1.00 83.81 178 GLU A N 1
ATOM 1502 C CA . GLU A 1 178 ? -32.791 5.544 32.488 1.00 83.81 178 GLU A CA 1
ATOM 1503 C C . GLU A 1 178 ? -33.332 4.242 33.092 1.00 83.81 178 GLU A C 1
ATOM 1505 O O . GLU A 1 178 ? -32.676 3.600 33.915 1.00 83.81 178 GLU A O 1
ATOM 1510 N N . LYS A 1 179 ? -34.535 3.826 32.684 1.00 83.50 179 LYS A N 1
ATOM 1511 C CA . LYS A 1 179 ? -35.103 2.534 33.089 1.00 83.50 179 LYS A CA 1
ATOM 1512 C C . LYS A 1 179 ? -34.546 1.448 32.164 1.00 83.50 179 LYS A C 1
ATOM 1514 O O . LYS A 1 179 ? -34.921 1.389 30.999 1.00 83.50 179 LYS A O 1
ATOM 1519 N N . ARG A 1 180 ? -33.634 0.619 32.675 1.00 79.00 180 ARG A N 1
ATOM 1520 C CA . ARG A 1 180 ? -33.066 -0.545 31.975 1.00 79.00 180 ARG A CA 1
ATOM 1521 C C . ARG A 1 180 ? -33.330 -1.808 32.795 1.00 79.00 180 ARG A C 1
ATOM 1523 O O . ARG A 1 180 ? -32.996 -1.843 33.983 1.00 79.00 180 ARG A O 1
ATOM 1530 N N . ASP A 1 181 ? -33.878 -2.846 32.169 1.00 74.94 181 ASP A N 1
ATOM 1531 C CA . ASP A 1 181 ? -34.147 -4.130 32.825 1.00 74.94 181 ASP A CA 1
ATOM 1532 C C . ASP A 1 181 ? -32.856 -4.947 32.969 1.00 74.94 181 ASP A C 1
ATOM 1534 O O . ASP A 1 181 ? -32.468 -5.733 32.113 1.00 74.94 181 ASP A O 1
ATOM 1538 N N . THR A 1 182 ? -32.158 -4.744 34.086 1.00 73.25 182 THR A N 1
ATOM 1539 C CA . THR A 1 182 ? -30.901 -5.442 34.438 1.00 73.25 182 THR A CA 1
ATOM 1540 C C . THR A 1 182 ? -31.116 -6.603 35.421 1.00 73.25 182 THR A C 1
ATOM 1542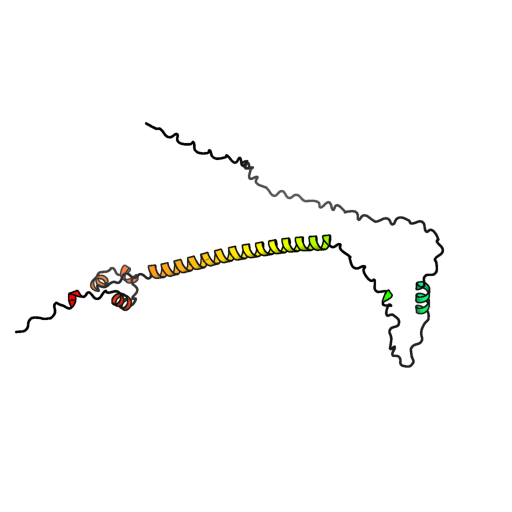 O O . THR A 1 182 ? -30.164 -7.253 35.862 1.00 73.25 182 THR A O 1
ATOM 1545 N N . LEU A 1 183 ? -32.376 -6.897 35.760 1.00 69.62 183 LEU A N 1
ATOM 1546 C CA . LEU A 1 183 ? -32.779 -7.851 36.800 1.00 69.62 183 LEU A CA 1
ATOM 1547 C C . LEU A 1 183 ? -32.323 -9.290 36.478 1.00 69.62 183 LEU A C 1
ATOM 1549 O O . LEU A 1 183 ? -31.851 -10.000 37.367 1.00 69.62 183 LEU A O 1
ATOM 1553 N N . ALA A 1 184 ? -32.338 -9.668 35.194 1.00 68.31 184 ALA A N 1
ATOM 1554 C CA . ALA A 1 184 ? -31.885 -10.974 34.707 1.00 68.31 184 ALA A CA 1
ATOM 1555 C C . ALA A 1 184 ? -30.369 -11.205 34.883 1.00 68.31 184 ALA A C 1
ATOM 1557 O O . ALA A 1 184 ? -29.945 -12.303 35.245 1.00 68.31 184 ALA A O 1
ATOM 1558 N N . MET A 1 185 ? -29.543 -10.167 34.689 1.00 67.50 185 MET A N 1
ATOM 1559 C CA . MET A 1 185 ? -28.086 -10.243 34.889 1.00 67.50 185 MET A CA 1
ATOM 1560 C C . MET A 1 185 ? -27.733 -10.400 36.374 1.00 67.50 185 MET A C 1
ATOM 1562 O O . MET A 1 185 ? -26.828 -11.155 36.724 1.00 67.50 185 MET A O 1
ATOM 1566 N N . LEU A 1 186 ? -28.474 -9.724 37.260 1.00 68.25 186 LEU A N 1
ATOM 1567 C CA . LEU A 1 186 ? -28.234 -9.778 38.701 1.00 68.25 186 LEU A CA 1
ATOM 1568 C C . LEU A 1 186 ? -28.668 -11.113 39.327 1.00 68.25 186 LEU A C 1
ATOM 1570 O O . LEU A 1 186 ? -28.000 -11.600 40.232 1.00 68.25 186 LEU A O 1
ATOM 1574 N N . GLN A 1 187 ? -29.762 -11.719 38.860 1.00 68.81 187 GLN A N 1
ATOM 1575 C CA . GLN A 1 187 ? -30.207 -13.034 39.344 1.00 68.81 187 GLN A CA 1
ATOM 1576 C C . GLN A 1 187 ? -29.237 -14.160 38.958 1.00 68.81 187 GLN A C 1
ATOM 1578 O O . GLN A 1 187 ? -29.088 -15.122 39.708 1.00 68.81 187 GLN A O 1
ATOM 1583 N N . LYS A 1 188 ? -28.544 -14.030 37.818 1.00 65.38 188 LYS A N 1
ATOM 1584 C CA . LYS A 1 188 ? -27.555 -15.006 37.335 1.00 65.38 188 LYS A CA 1
ATOM 1585 C C . LYS A 1 188 ? -26.247 -14.981 38.138 1.00 65.38 188 LYS A C 1
ATOM 1587 O O . LYS A 1 188 ? -25.591 -16.012 38.238 1.00 65.38 188 LYS A O 1
ATOM 1592 N N . SER A 1 189 ? -25.868 -13.826 38.693 1.00 63.19 189 SER A N 1
ATOM 1593 C CA . SER A 1 189 ? -24.601 -13.635 39.414 1.00 63.19 189 SER A CA 1
ATOM 1594 C C . SER A 1 189 ? -24.677 -13.873 40.924 1.00 63.19 189 SER A C 1
ATOM 1596 O O . SER A 1 189 ? -23.639 -13.865 41.580 1.00 63.19 189 SER A O 1
ATOM 1598 N N . GLN A 1 190 ? -25.866 -14.103 41.497 1.00 64.69 190 GLN A N 1
ATOM 1599 C CA . GLN A 1 190 ? -25.991 -14.445 42.916 1.00 64.69 190 GLN A CA 1
ATOM 1600 C C . GLN A 1 190 ? -25.486 -15.877 43.165 1.00 64.69 190 GLN A C 1
ATOM 1602 O O . GLN A 1 190 ? -26.114 -16.827 42.685 1.00 64.69 190 GLN A O 1
ATOM 1607 N N . PRO A 1 191 ? -24.396 -16.081 43.930 1.00 59.25 191 PRO A N 1
ATOM 1608 C CA . PRO A 1 191 ? -24.038 -17.419 44.372 1.00 59.25 191 PRO A CA 1
ATOM 1609 C C . PRO A 1 191 ? -25.155 -17.932 45.287 1.00 59.25 191 PRO A C 1
ATOM 1611 O O . PRO A 1 191 ? -25.537 -17.273 46.256 1.00 59.25 191 PRO A O 1
ATOM 1614 N N . ARG A 1 192 ? -25.702 -19.113 44.979 1.00 60.25 192 ARG A N 1
ATOM 1615 C CA . ARG A 1 192 ? -26.663 -19.794 45.856 1.00 60.25 192 ARG A CA 1
ATOM 1616 C C . ARG A 1 192 ? -25.954 -20.088 47.179 1.00 60.25 192 ARG A C 1
ATOM 1618 O O . ARG A 1 192 ? -25.153 -21.010 47.245 1.00 60.25 192 ARG A O 1
ATOM 1625 N N . ASN A 1 193 ? -26.197 -19.283 48.212 1.00 63.28 193 ASN A N 1
ATOM 1626 C CA . ASN A 1 193 ? -25.593 -19.479 49.528 1.00 63.28 193 ASN A CA 1
ATOM 1627 C C . ASN A 1 193 ? -26.179 -20.754 50.176 1.00 63.28 193 ASN A C 1
ATOM 1629 O O . ASN A 1 193 ? -27.364 -20.757 50.523 1.00 63.28 193 ASN A O 1
ATOM 1633 N N . PRO A 1 194 ? -25.396 -21.831 50.381 1.00 61.66 194 PRO A N 1
ATOM 1634 C CA . PRO A 1 194 ? -25.919 -23.106 50.878 1.00 61.66 194 PRO A CA 1
ATOM 1635 C C . PRO A 1 194 ? -26.343 -23.070 52.360 1.00 61.66 194 PRO A C 1
ATOM 1637 O O . PRO A 1 194 ? -26.947 -24.025 52.846 1.00 61.66 194 PRO A O 1
ATOM 1640 N N . LYS A 1 195 ? -26.077 -21.983 53.105 1.00 56.19 195 LYS A N 1
ATOM 1641 C CA . LYS A 1 195 ? -26.418 -21.893 54.539 1.00 56.19 195 LYS A CA 1
ATOM 1642 C C . LYS A 1 195 ? -27.877 -21.527 54.849 1.00 56.19 195 LYS A C 1
ATOM 1644 O O . LYS A 1 195 ? -28.301 -21.725 55.984 1.00 56.19 195 LYS A O 1
ATOM 1649 N N . ALA A 1 196 ? -28.662 -21.052 53.879 1.00 57.69 196 ALA A N 1
ATOM 1650 C CA . ALA A 1 196 ? -30.070 -20.694 54.104 1.00 57.69 196 ALA A CA 1
ATOM 1651 C C . ALA A 1 196 ? -31.031 -21.904 54.105 1.00 57.69 196 ALA A C 1
ATOM 1653 O O . ALA A 1 196 ? -32.120 -21.817 54.661 1.00 57.69 196 ALA A O 1
ATOM 1654 N N . ALA A 1 197 ? -30.626 -23.052 53.551 1.00 56.09 197 ALA A N 1
ATOM 1655 C CA . ALA A 1 197 ? -31.497 -24.223 53.396 1.00 56.09 197 ALA A CA 1
ATOM 1656 C C . ALA A 1 197 ? -31.656 -25.089 54.667 1.00 56.09 197 ALA A C 1
ATOM 1658 O O . ALA A 1 197 ? -32.496 -25.981 54.693 1.00 56.09 197 ALA A O 1
ATOM 1659 N N . ARG A 1 198 ? -30.873 -24.856 55.735 1.00 54.59 198 ARG A N 1
ATOM 1660 C CA . ARG A 1 198 ? -30.848 -25.731 56.933 1.00 54.59 198 ARG A CA 1
ATOM 1661 C C . ARG A 1 198 ? -31.667 -25.223 58.129 1.00 54.59 198 ARG A C 1
ATOM 1663 O O . ARG A 1 198 ? -31.729 -25.912 59.139 1.00 54.59 198 ARG A O 1
ATOM 1670 N N . LYS A 1 199 ? -32.282 -24.037 58.047 1.00 53.06 199 LYS A N 1
ATOM 1671 C CA . LYS A 1 199 ? -32.994 -23.396 59.177 1.00 53.06 199 LYS A CA 1
ATOM 1672 C C . LYS A 1 199 ? -34.529 -23.467 59.109 1.00 53.06 199 LYS A C 1
ATOM 1674 O O . LYS A 1 199 ? -35.184 -22.817 59.911 1.00 53.06 199 LYS A O 1
ATOM 1679 N N . GLY A 1 200 ? -35.092 -24.235 58.175 1.00 51.88 200 GLY A N 1
ATOM 1680 C CA . GLY A 1 200 ? -36.543 -24.316 57.946 1.00 51.88 200 GLY A CA 1
ATOM 1681 C C . GLY A 1 200 ? -37.245 -25.567 58.485 1.00 51.88 200 GLY A C 1
ATOM 1682 O O . GLY A 1 200 ? -38.403 -25.772 58.156 1.00 51.88 200 GLY A O 1
ATOM 1683 N N . GLY A 1 201 ? -36.575 -26.426 59.261 1.00 53.69 201 GLY A N 1
ATOM 1684 C CA . GLY A 1 201 ? -37.166 -27.685 59.727 1.00 53.69 201 GLY A CA 1
ATOM 1685 C C . GLY A 1 201 ? -36.886 -27.962 61.197 1.00 53.69 201 GLY A C 1
ATOM 1686 O O . GLY A 1 201 ? -35.892 -28.616 61.501 1.00 53.69 201 GLY A O 1
ATOM 1687 N N . LYS A 1 202 ? -37.745 -27.453 62.087 1.00 51.34 202 LYS A N 1
ATOM 1688 C CA . LYS A 1 202 ? -38.150 -28.074 63.365 1.00 51.34 202 LYS A CA 1
ATOM 1689 C C . LYS A 1 202 ? -39.002 -27.092 64.163 1.00 51.34 202 LYS A C 1
ATOM 1691 O O . LYS A 1 202 ? -38.473 -26.107 64.671 1.00 51.34 202 LYS A O 1
ATOM 1696 N N . GLY A 1 203 ? -40.283 -27.411 64.313 1.00 50.84 203 GLY A N 1
ATOM 1697 C CA . GLY A 1 203 ? -41.137 -26.782 65.311 1.00 50.84 203 GLY A CA 1
ATOM 1698 C C . GLY A 1 203 ? -42.609 -26.766 64.939 1.00 50.84 203 GLY A C 1
ATOM 1699 O O . GLY A 1 203 ? -43.132 -25.684 64.758 1.00 50.84 203 GLY A O 1
ATOM 1700 N N . ASP A 1 204 ? -43.245 -27.935 64.869 1.00 45.53 204 ASP A N 1
ATOM 1701 C CA . ASP A 1 204 ? -44.670 -28.073 65.182 1.00 45.53 204 ASP A CA 1
ATOM 1702 C C . ASP A 1 204 ? -44.812 -29.341 66.032 1.00 45.53 204 ASP A C 1
ATOM 1704 O O . ASP A 1 204 ? -44.307 -30.410 65.670 1.00 45.53 204 ASP A O 1
ATOM 1708 N N . LYS A 1 205 ? -45.381 -29.161 67.221 1.00 46.31 205 LYS A N 1
ATOM 1709 C CA . LYS A 1 205 ? -45.754 -30.182 68.196 1.00 46.31 205 LYS A CA 1
ATOM 1710 C C . LYS A 1 205 ? -47.245 -30.024 68.428 1.00 46.31 205 LYS A C 1
ATOM 1712 O O . LYS A 1 205 ? -47.665 -28.848 68.507 1.00 46.31 205 LYS A O 1
#

Foldseek 3Di:
DDDDDDDDDDDDDDDDDDDDDDDDDDDDDDDDDPPPPPPPPPPPPPPPPDPDDDPPDPDPDDPVVVVVVVVPPDDDQPPVNDDPDDPPDDPPVVPPDPDPPPDDPVVVVVVVVVVVVVVVVVVVVVVVVVVVVVVVVVVVVVVVVVVVVVVVVVVPDPDDPDPVVLVPDDPVVVVVDDDDPCVVVVVVPDDPDPVVPPPPDDDDD

InterPro domains:
  IPR005579 Cgr1-like [PF03879] (76-176)
  IPR026570 Coiled-coil domain-containing protein 86 [PTHR13557] (57-185)

pLDDT: mean 72.48, std 17.86, range [38.38, 98.44]

Secondary structure (DSSP, 8-state):
---PPPPPPPPPP---PPPPPP----------------------------------------TTHHHHHHHSS-PPPPTTS--SS-TT---GGGS--PPP----HHHHHHHHHHHHHHHHHHHHHHHHHHHHHHHHHHHHHHHHHHHHHHHHHHT-------HHHHHHS-HHHHTT------HHHHHHH----GGGGGSS-----

Sequence (205 aa):
MHWQQLRPCPEPVKSDTPVEKSLGTVLFQPCHIIVTRRKTRLVPYQWRPFRTAQINRPKKRTRSESNEKLALIPLGKPKSGRVWKDRNKQRFSALVRDKPLCSSWEKKMEAKREKELVKKYSVQLKEDKAREKEEKRKRHEENLKRRAENERKAEVVQVIRNTTKIKRMKKKQLRKIEKRDTLAMLQKSQPRNPKAARKGGKGDK

Mean predicted aligned error: 22.04 Å

Radius of gyration: 49.49 Å; Cα contacts (8 Å, |Δi|>4): 7; chains: 1; bounding box: 86×74×139 Å

Organism: NCBI:txid861788